Protein 1QZZ (pdb70)

Radius of gyration: 23.3 Å; Cα contacts (8 Å, |Δi|>4): 590; chains: 1; bounding box: 62×41×71 Å

InterPro domains:
  IPR001077 O-methyltransferase, C-terminal domain [PF00891] (124-331)
  IPR012967 Caffeic acid 3-O-methyltransferase-like, dimerisation domain [PF08100] (25-83)
  IPR016461 O-methyltransferase-like [PIRSF005739] (21-332)
  IPR016461 O-methyltransferase-like [PS51683] (21-355)
  IPR029063 S-adenosyl-L-methionine-dependent methyltransferase superfamily [G3DSA:3.40.50.150] (164-332)
  IPR029063 S-adenosyl-L-methionine-dependent methyltransferase superfamily [SSF53335] (122-333)
  IPR036388 Winged helix-like DNA-binding domain superfamily [G3DSA:1.10.10.10] (1-112)
  IPR036390 Winged helix DNA-binding domain superfamily [SSF46785] (14-100)

Organism: Streptomyces purpurascens (NCBI:txid1924)

Structure (mmCIF, N/CA/C/O backbone):
data_1QZZ
#
_entry.id   1QZZ
#
_cell.length_a   63.120
_cell.length_b   92.130
_cell.length_c   115.330
_cell.angle_alpha   90.00
_cell.angle_beta   90.00
_cell.angle_gamma   90.00
#
_symmetry.space_group_name_H-M   'C 2 2 21'
#
loop_
_entity.id
_entity.type
_entity.pdbx_description
1 polymer aclacinomycin-10-hydroxylase
2 non-polymer 'ACETATE ION'
3 non-polymer S-ADENOSYLMETHIONINE
4 water water
#
loop_
_atom_site.group_PDB
_atom_site.id
_atom_site.type_symbol
_atom_site.label_atom_id
_atom_site.label_alt_id
_atom_site.label_comp_id
_atom_site.label_asym_id
_atom_site.label_entity_id
_atom_site.label_seq_id
_atom_site.pdbx_PDB_ins_code
_atom_site.Cartn_x
_atom_site.Cartn_y
_atom_site.Cartn_z
_atom_site.occupancy
_atom_site.B_iso_or_equiv
_atom_site.auth_seq_id
_atom_site.auth_comp_id
_atom_site.auth_asym_id
_atom_site.auth_atom_id
_atom_site.pdbx_PDB_model_num
ATOM 1 N N . LEU A 1 10 ? -16.868 54.790 43.368 1.00 33.43 10 LEU A N 1
ATOM 2 C CA . LEU A 1 10 ? -16.146 55.394 42.239 1.00 33.52 10 LEU A CA 1
ATOM 3 C C . LEU A 1 10 ? -16.729 54.889 40.916 1.00 33.69 10 LEU A C 1
ATOM 4 O O . LEU A 1 10 ? -17.196 53.759 40.773 1.00 33.39 10 LEU A O 1
ATOM 9 N N . GLU A 1 11 ? -16.679 55.775 39.895 1.00 33.77 11 GLU A N 1
ATOM 10 C CA . GLU A 1 11 ? -17.180 55.457 38.564 1.00 34.29 11 GLU A CA 1
ATOM 11 C C . GLU A 1 11 ? -16.051 55.527 37.557 1.00 33.70 11 GLU A C 1
ATOM 12 O O . GLU A 1 11 ? -15.458 56.579 37.363 1.00 33.82 11 GLU A O 1
ATOM 18 N N . PRO A 1 12 ? -15.742 54.400 36.927 1.00 33.33 12 PRO A N 1
ATOM 19 C CA . PRO A 1 12 ? -14.666 54.350 35.931 1.00 33.02 12 PRO A CA 1
ATOM 20 C C . PRO A 1 12 ? -14.953 55.280 34.760 1.00 33.03 12 PRO A C 1
ATOM 21 O O . PRO A 1 12 ? -16.101 55.387 34.309 1.00 32.32 12 PRO A O 1
ATOM 25 N N . THR A 1 13 ? -13.914 55.948 34.274 1.00 33.05 13 THR A N 1
ATOM 26 C CA . THR A 1 13 ? -14.056 56.794 33.101 1.00 33.29 13 THR A CA 1
ATOM 27 C C . THR A 1 13 ? -13.849 55.924 31.868 1.00 33.46 13 THR A C 1
ATOM 28 O O . THR A 1 13 ? -13.519 54.747 31.994 1.00 33.39 13 THR A O 1
ATOM 32 N N . ASP A 1 14 ? -14.072 56.490 30.684 1.00 33.67 14 ASP A N 1
ATOM 33 C CA . ASP A 1 14 ? -13.858 55.771 29.428 1.00 33.55 14 ASP A CA 1
ATOM 34 C C . ASP A 1 14 ? -12.367 55.507 29.294 1.00 32.70 14 ASP A C 1
ATOM 35 O O . ASP A 1 14 ? -11.942 54.524 28.689 1.00 32.33 14 ASP A O 1
ATOM 40 N N . GLN A 1 15 ? -11.579 56.414 29.859 1.00 31.88 15 GLN A N 1
ATOM 41 C CA . GLN A 1 15 ? -10.131 56.322 29.806 1.00 31.06 15 GLN A CA 1
ATOM 42 C C . GLN A 1 15 ? -9.672 55.140 30.647 1.00 30.42 15 GLN A C 1
ATOM 43 O O . GLN A 1 15 ? -8.703 54.471 30.313 1.00 30.61 15 GLN A O 1
ATOM 49 N N . ASP A 1 16 ? -10.369 54.903 31.753 1.00 29.41 16 ASP A N 1
ATOM 50 C CA . ASP A 1 16 ? -10.049 53.787 32.621 1.00 28.24 16 ASP A CA 1
ATOM 51 C C . ASP A 1 16 ? -10.260 52.508 31.818 1.00 27.23 16 ASP A C 1
ATOM 52 O O . ASP A 1 16 ? -9.392 51.641 31.781 1.00 26.57 16 ASP A O 1
ATOM 57 N N . LEU A 1 17 ? -11.413 52.409 31.168 1.00 26.30 17 LEU A N 1
ATOM 58 C CA . LEU A 1 17 ? -11.750 51.224 30.386 1.00 25.80 17 LEU A CA 1
ATOM 59 C C . LEU A 1 17 ? -10.738 50.967 29.268 1.00 25.45 17 LEU A C 1
ATOM 60 O O . LEU A 1 17 ? -10.312 49.835 29.037 1.00 25.56 17 LEU A O 1
ATOM 65 N N . ASP A 1 18 ? -10.360 52.030 28.578 1.00 24.66 18 ASP A N 1
ATOM 66 C CA . ASP A 1 18 ? -9.391 51.961 27.503 1.00 24.64 18 ASP A CA 1
ATOM 67 C C . ASP A 1 18 ? -8.048 51.458 28.009 1.00 23.76 18 ASP A C 1
ATOM 68 O O . ASP A 1 18 ? -7.427 50.598 27.385 1.00 23.02 18 ASP A O 1
ATOM 73 N N . VAL A 1 19 ? -7.603 51.988 29.143 1.00 22.57 19 VAL A N 1
ATOM 74 C CA . VAL A 1 19 ? -6.324 51.592 29.708 1.00 22.08 19 VAL A CA 1
ATOM 75 C C . VAL A 1 19 ? -6.354 50.124 30.138 1.00 21.47 19 VAL A C 1
ATOM 76 O O . VAL A 1 19 ? -5.376 49.407 29.962 1.00 21.18 19 VAL A O 1
ATOM 80 N N . LEU A 1 20 ? -7.490 49.674 30.657 1.00 20.23 20 LEU A N 1
ATOM 81 C CA . LEU A 1 20 ? -7.641 48.277 31.045 1.00 20.13 20 LEU A CA 1
ATOM 82 C C . LEU A 1 20 ? -7.573 47.359 29.819 1.00 20.13 20 LEU A C 1
ATOM 83 O O . LEU A 1 20 ? -6.893 46.341 29.842 1.00 20.05 20 LEU A O 1
ATOM 88 N N . LEU A 1 21 ? -8.289 47.728 28.759 1.00 19.55 21 LEU A N 1
ATOM 89 C CA . LEU A 1 21 ? -8.335 46.936 27.530 1.00 19.28 21 LEU A CA 1
ATOM 90 C C . LEU A 1 21 ? -7.035 46.879 26.710 1.00 19.42 21 LEU A C 1
ATOM 91 O O . LEU A 1 21 ? -6.676 45.830 26.175 1.00 19.19 21 LEU A O 1
ATOM 96 N N . LYS A 1 22 ? -6.336 48.003 26.616 1.00 19.29 22 LYS A N 1
ATOM 97 C CA . LYS A 1 22 ? -5.117 48.081 25.815 1.00 18.59 22 LYS A CA 1
ATOM 98 C C . LYS A 1 22 ? -3.875 47.722 26.599 1.00 18.07 22 LYS A C 1
ATOM 99 O O . LYS A 1 22 ? -2.875 47.282 26.036 1.00 18.00 22 LYS A O 1
ATOM 105 N N . ASN A 1 23 ? -3.937 47.923 27.906 1.00 16.49 23 ASN A N 1
ATOM 106 C CA . ASN A 1 23 ? -2.763 47.737 28.734 1.00 15.62 23 ASN A CA 1
ATOM 107 C C . ASN A 1 23 ? -2.878 46.628 29.789 1.00 15.09 23 ASN A C 1
ATOM 108 O O . ASN A 1 23 ? -2.444 45.481 29.570 1.00 14.18 23 ASN A O 1
ATOM 113 N N . LEU A 1 24 ? -3.495 46.981 30.916 1.00 14.20 24 LEU A N 1
ATOM 114 C CA . LEU A 1 24 ? -3.442 46.151 32.110 1.00 14.05 24 LEU A CA 1
ATOM 115 C C . LEU A 1 24 ? -3.991 44.760 31.949 1.00 13.48 24 LEU A C 1
ATOM 116 O O . LEU A 1 24 ? -3.486 43.833 32.555 1.00 13.45 24 LEU A O 1
ATOM 121 N N . GLY A 1 25 ? -5.069 44.629 31.190 1.00 13.65 25 GLY A N 1
ATOM 122 C CA . GLY A 1 25 ? -5.714 43.346 30.978 1.00 13.64 25 GLY A CA 1
ATOM 123 C C . GLY A 1 25 ? -5.341 42.718 29.646 1.00 13.13 25 GLY A C 1
ATOM 124 O O . GLY A 1 25 ? -5.814 41.632 29.303 1.00 12.93 25 GLY A O 1
ATOM 125 N N . ASN A 1 26 ? -4.480 43.410 28.912 1.00 12.60 26 ASN A N 1
ATOM 126 C CA . ASN A 1 26 ? -4.039 42.993 27.580 1.00 12.23 26 ASN A CA 1
ATOM 127 C C . ASN A 1 26 ? -2.982 41.881 27.607 1.00 12.08 26 ASN A C 1
ATOM 128 O O . ASN A 1 26 ? -1.815 42.131 27.892 1.00 11.57 26 ASN A O 1
ATOM 133 N N . LEU A 1 27 ? -3.390 40.658 27.289 1.00 11.92 27 LEU A N 1
ATOM 134 C CA . LEU A 1 27 ? -2.478 39.515 27.303 1.00 11.93 27 LEU A CA 1
ATOM 135 C C . LEU A 1 27 ? -2.008 39.182 25.891 1.00 11.73 27 LEU A C 1
ATOM 136 O O . LEU A 1 27 ? -1.080 38.416 25.690 1.00 11.87 27 LEU A O 1
ATOM 141 N N . VAL A 1 28 ? -2.659 39.780 24.910 1.00 11.90 28 VAL A N 1
ATOM 142 C CA . VAL A 1 28 ? -2.359 39.504 23.518 1.00 11.66 28 VAL A CA 1
ATOM 143 C C . VAL A 1 28 ? -1.109 40.216 23.031 1.00 11.56 28 VAL A C 1
ATOM 144 O O . VAL A 1 28 ? -0.233 39.605 22.412 1.00 11.77 28 VAL A O 1
ATOM 148 N N . THR A 1 29 ? -1.042 41.513 23.297 1.00 11.26 29 THR A N 1
ATOM 149 C CA . THR A 1 29 ? 0.084 42.318 22.871 1.00 11.28 29 THR A CA 1
ATOM 150 C C . THR A 1 29 ? 1.436 41.810 23.398 1.00 11.05 29 THR A C 1
ATOM 151 O O . THR A 1 29 ? 2.370 41.632 22.618 1.00 12.09 29 THR A O 1
ATOM 155 N N . PRO A 1 30 ? 1.568 41.553 24.695 1.00 11.06 30 PRO A N 1
ATOM 156 C CA . PRO A 1 30 ? 2.839 41.028 25.216 1.00 10.52 30 PRO A CA 1
ATOM 157 C C . PRO A 1 30 ? 3.245 39.703 24.551 1.00 10.67 30 PRO A C 1
ATOM 158 O O . PRO A 1 30 ? 4.438 39.431 24.471 1.00 10.54 30 PRO A O 1
ATOM 162 N N . MET A 1 31 ? 2.295 38.884 24.095 1.00 10.83 31 MET A N 1
ATOM 163 C CA . MET A 1 31 ? 2.684 37.665 23.378 1.00 10.67 31 MET A CA 1
ATOM 164 C C . MET A 1 31 ? 3.152 38.050 21.974 1.00 11.33 31 MET A C 1
ATOM 165 O O . MET A 1 31 ? 4.122 37.496 21.471 1.00 11.46 31 MET A O 1
ATOM 170 N N . ALA A 1 32 ? 2.487 39.021 21.361 1.00 11.44 32 ALA A N 1
ATOM 171 C CA . ALA A 1 32 ? 2.914 39.503 20.049 1.00 11.85 32 ALA A CA 1
ATOM 172 C C . ALA A 1 32 ? 4.333 40.042 20.135 1.00 11.91 32 ALA A C 1
ATOM 173 O O . ALA A 1 32 ? 5.133 39.830 19.242 1.00 12.25 32 ALA A O 1
ATOM 175 N N . LEU A 1 33 ? 4.649 40.756 21.208 1.00 11.82 33 LEU A N 1
ATOM 176 C CA . LEU A 1 33 ? 6.018 41.229 21.368 1.00 11.82 33 LEU A CA 1
ATOM 177 C C . LEU A 1 33 ? 6.994 40.066 21.476 1.00 11.43 33 LEU A C 1
ATOM 178 O O . LEU A 1 33 ? 8.065 40.098 20.888 1.00 11.49 33 LEU A O 1
ATOM 183 N N . ARG A 1 34 ? 6.612 39.035 22.225 1.00 11.31 34 ARG A N 1
ATOM 184 C CA . ARG A 1 34 ? 7.467 37.870 22.390 1.00 11.33 34 ARG A CA 1
ATOM 185 C C . ARG A 1 34 ? 7.641 37.135 21.049 1.00 11.00 34 ARG A C 1
ATOM 186 O O . ARG A 1 34 ? 8.747 36.726 20.692 1.00 10.51 34 ARG A O 1
ATOM 194 N N . VAL A 1 35 ? 6.560 36.977 20.296 1.00 10.69 35 VAL A N 1
ATOM 195 C CA . VAL A 1 35 ? 6.701 36.343 18.987 1.00 10.35 35 VAL A CA 1
ATOM 196 C C . VAL A 1 35 ? 7.578 37.227 18.094 1.00 10.69 35 VAL A C 1
ATOM 197 O O . VAL A 1 35 ? 8.440 36.730 17.370 1.00 10.58 35 VAL A O 1
ATOM 201 N N . ALA A 1 36 ? 7.393 38.544 18.187 1.00 10.64 36 ALA A N 1
ATOM 202 C CA . ALA A 1 36 ? 8.195 39.463 17.382 1.00 11.26 36 ALA A CA 1
ATOM 203 C C . ALA A 1 36 ? 9.691 39.339 17.709 1.00 10.64 36 ALA A C 1
ATOM 204 O O . ALA A 1 36 ? 10.521 39.232 16.811 1.00 11.02 36 ALA A O 1
ATOM 206 N N . ALA A 1 37 ? 10.025 39.333 18.991 1.00 9.72 37 ALA A N 1
ATOM 207 C CA . ALA A 1 37 ? 11.418 39.176 19.395 1.00 9.81 37 ALA A CA 1
ATOM 208 C C . ALA A 1 37 ? 12.004 37.834 18.974 1.00 9.52 37 ALA A C 1
ATOM 209 O O . ALA A 1 37 ? 13.133 37.772 18.503 1.00 10.07 37 ALA A O 1
ATOM 211 N N . THR A 1 38 ? 11.222 36.776 19.126 1.00 9.69 38 THR A N 1
ATOM 212 C CA . THR A 1 38 ? 11.682 35.411 18.885 1.00 10.03 38 THR A CA 1
ATOM 213 C C . THR A 1 38 ? 12.023 35.143 17.422 1.00 10.89 38 THR A C 1
ATOM 214 O O . THR A 1 38 ? 12.956 34.385 17.111 1.00 11.41 38 THR A O 1
ATOM 218 N N . LEU A 1 39 ? 11.274 35.804 16.546 1.00 11.52 39 LEU A N 1
ATOM 219 C CA . LEU A 1 39 ? 11.399 35.679 15.110 1.00 11.70 39 LEU A CA 1
ATOM 220 C C . LEU A 1 39 ? 12.443 36.643 14.549 1.00 12.09 39 LEU A C 1
ATOM 221 O O . LEU A 1 39 ? 12.693 36.652 13.344 1.00 11.43 39 LEU A O 1
ATOM 226 N N . ARG A 1 40 ? 13.040 37.449 15.426 1.00 12.76 40 ARG A N 1
ATOM 227 C CA . ARG A 1 40 ? 14.045 38.454 15.037 1.00 12.69 40 ARG A CA 1
ATOM 228 C C . ARG A 1 40 ? 13.491 39.355 13.947 1.00 12.94 40 ARG A C 1
ATOM 229 O O . ARG A 1 40 ? 14.212 39.861 13.112 1.00 12.99 40 ARG A O 1
ATOM 237 N N . LEU A 1 41 ? 12.180 39.534 13.981 1.00 13.47 41 LEU A N 1
ATOM 238 C CA . LEU A 1 41 ? 11.453 40.348 13.027 1.00 14.13 41 LEU A CA 1
ATOM 239 C C . LEU A 1 41 ? 12.140 41.688 12.807 1.00 14.62 41 LEU A C 1
ATOM 240 O O . LEU A 1 41 ? 12.386 42.109 11.682 1.00 14.82 41 LEU A O 1
ATOM 245 N N . VAL A 1 42 ? 12.467 42.362 13.892 1.00 15.06 42 VAL A N 1
ATOM 246 C CA . VAL A 1 42 ? 13.058 43.665 13.756 1.00 15.93 42 VAL A CA 1
ATOM 247 C C . VAL A 1 42 ? 14.436 43.616 13.103 1.00 16.66 42 VAL A C 1
ATOM 248 O O . VAL A 1 42 ? 14.771 44.487 12.298 1.00 16.26 42 VAL A O 1
ATOM 252 N N . ASP A 1 43 ? 15.215 42.595 13.448 1.00 16.95 43 ASP A N 1
ATOM 253 C CA . ASP A 1 43 ? 16.529 42.402 12.839 1.00 17.88 43 ASP A CA 1
ATOM 254 C C . ASP A 1 43 ? 16.375 42.165 11.344 1.00 18.26 43 ASP A C 1
ATOM 255 O O . ASP A 1 43 ? 17.095 42.740 10.543 1.00 19.08 43 ASP A O 1
ATOM 260 N N . HIS A 1 44 ? 15.440 41.305 10.968 1.00 18.39 44 HIS A N 1
ATOM 261 C CA . HIS A 1 44 ? 15.247 40.981 9.565 1.00 18.63 44 HIS A CA 1
ATOM 262 C C . HIS A 1 44 ? 14.809 42.203 8.755 1.00 19.37 44 HIS A C 1
ATOM 263 O O . HIS A 1 44 ? 15.178 42.353 7.579 1.00 19.22 44 HIS A O 1
ATOM 270 N N . LEU A 1 45 ? 14.044 43.094 9.380 1.00 19.60 45 LEU A N 1
ATOM 271 C CA . LEU A 1 45 ? 13.644 44.303 8.685 1.00 20.28 45 LEU A CA 1
ATOM 272 C C . LEU A 1 45 ? 14.838 45.225 8.487 1.00 20.72 45 LEU A C 1
ATOM 273 O O . LEU A 1 45 ? 15.037 45.788 7.415 1.00 20.60 45 LEU A O 1
ATOM 278 N N . LEU A 1 46 ? 15.640 45.361 9.521 1.00 21.66 46 LEU A N 1
ATOM 279 C CA . LEU A 1 46 ? 16.793 46.251 9.484 1.00 22.42 46 LEU A CA 1
ATOM 280 C C . LEU A 1 46 ? 17.860 45.799 8.505 1.00 23.21 46 LEU A C 1
ATOM 281 O O . LEU A 1 46 ? 18.669 46.606 8.029 1.00 23.07 46 LEU A O 1
ATOM 286 N N . ALA A 1 47 ? 17.842 44.503 8.209 1.00 23.95 47 ALA A N 1
ATOM 287 C CA . ALA A 1 47 ? 18.756 43.882 7.268 1.00 24.54 47 ALA A CA 1
ATOM 288 C C . ALA A 1 47 ? 18.225 43.930 5.834 1.00 25.36 47 ALA A C 1
ATOM 289 O O . ALA A 1 47 ? 18.801 43.305 4.942 1.00 25.53 47 ALA A O 1
ATOM 291 N N . GLY A 1 48 ? 17.123 44.645 5.602 1.00 25.39 48 GLY A N 1
ATOM 292 C CA . GLY A 1 48 ? 16.625 44.762 4.244 1.00 25.99 48 GLY A CA 1
ATOM 293 C C . GLY A 1 48 ? 15.227 44.276 3.922 1.00 26.33 48 GLY A C 1
ATOM 294 O O . GLY A 1 48 ? 14.624 44.722 2.935 1.00 26.96 48 GLY A O 1
ATOM 295 N N . ALA A 1 49 ? 14.688 43.353 4.708 1.00 26.23 49 ALA A N 1
ATOM 296 C CA . ALA A 1 49 ? 13.304 42.957 4.462 1.00 26.19 49 ALA A CA 1
ATOM 297 C C . ALA A 1 49 ? 12.403 44.193 4.666 1.00 25.94 49 ALA A C 1
ATOM 298 O O . ALA A 1 49 ? 12.598 44.971 5.603 1.00 25.73 49 ALA A O 1
ATOM 300 N N . ASP A 1 50 ? 11.465 44.405 3.755 1.00 25.57 50 ASP A N 1
ATOM 301 C CA . ASP A 1 50 ? 10.571 45.532 3.899 1.00 25.46 50 ASP A CA 1
ATOM 302 C C . ASP A 1 50 ? 9.184 45.192 3.349 1.00 25.11 50 ASP A C 1
ATOM 303 O O . ASP A 1 50 ? 8.317 46.060 3.215 1.00 24.66 50 ASP A O 1
ATOM 308 N N . THR A 1 51 ? 8.976 43.910 3.081 1.00 24.38 51 THR A N 1
ATOM 309 C CA . THR A 1 51 ? 7.675 43.436 2.651 1.00 24.55 51 THR A CA 1
ATOM 310 C C . THR A 1 51 ? 7.284 42.226 3.494 1.00 24.59 51 THR A C 1
ATOM 311 O O . THR A 1 51 ? 8.136 41.547 4.053 1.00 24.44 51 THR A O 1
ATOM 315 N N . LEU A 1 52 ? 5.992 41.965 3.575 1.00 24.78 52 LEU A N 1
ATOM 316 C CA . LEU A 1 52 ? 5.481 40.836 4.329 1.00 25.18 52 LEU A CA 1
ATOM 317 C C . LEU A 1 52 ? 5.990 39.488 3.818 1.00 25.05 52 LEU A C 1
ATOM 318 O O . LEU A 1 52 ? 6.379 38.619 4.606 1.00 24.95 52 LEU A O 1
ATOM 323 N N . ALA A 1 53 ? 5.995 39.302 2.505 1.00 24.72 53 ALA A N 1
ATOM 324 C CA . ALA A 1 53 ? 6.379 38.013 1.960 1.00 24.60 53 ALA A CA 1
ATOM 325 C C . ALA A 1 53 ? 7.846 37.844 2.219 1.00 24.29 53 ALA A C 1
ATOM 326 O O . ALA A 1 53 ? 8.319 36.737 2.451 1.00 24.70 53 ALA A O 1
ATOM 328 N N . GLY A 1 54 ? 8.544 38.974 2.209 1.00 23.50 54 GLY A N 1
ATOM 329 C CA . GLY A 1 54 ? 9.969 39.013 2.481 1.00 23.13 54 GLY A CA 1
ATOM 330 C C . GLY A 1 54 ? 10.271 38.567 3.899 1.00 22.05 54 GLY A C 1
ATOM 331 O O . GLY A 1 54 ? 11.106 37.697 4.107 1.00 21.90 54 GLY A O 1
ATOM 332 N N . LEU A 1 55 ? 9.591 39.175 4.868 1.00 21.79 55 LEU A N 1
ATOM 333 C CA . LEU A 1 55 ? 9.743 38.800 6.271 1.00 21.15 55 LEU A CA 1
ATOM 334 C C . LEU A 1 55 ? 9.332 37.344 6.491 1.00 20.30 55 LEU A C 1
ATOM 335 O O . LEU A 1 55 ? 10.001 36.599 7.197 1.00 19.91 55 LEU A O 1
ATOM 340 N N . ALA A 1 56 ? 8.213 36.957 5.886 1.00 19.80 56 ALA A N 1
ATOM 341 C CA . ALA A 1 56 ? 7.698 35.594 6.019 1.00 19.81 56 ALA A CA 1
ATOM 342 C C . ALA A 1 56 ? 8.699 34.573 5.525 1.00 19.80 56 ALA A C 1
ATOM 343 O O . ALA A 1 56 ? 8.952 33.564 6.193 1.00 19.81 56 ALA A O 1
ATOM 345 N N . ASP A 1 57 ? 9.255 34.831 4.347 1.00 19.77 57 ASP A N 1
ATOM 346 C CA . ASP A 1 57 ? 10.269 33.955 3.777 1.00 20.56 57 ASP A CA 1
ATOM 347 C C . ASP A 1 57 ? 11.438 33.765 4.741 1.00 20.53 57 ASP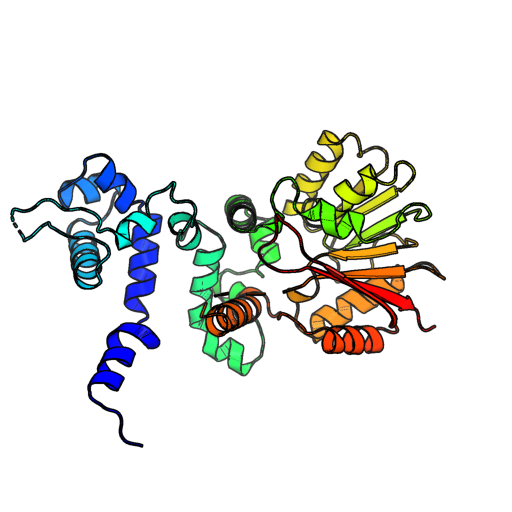 A C 1
ATOM 348 O O . ASP A 1 57 ? 11.865 32.644 4.995 1.00 20.25 57 ASP A O 1
ATOM 353 N N . ARG A 1 58 ? 11.939 34.861 5.296 1.00 21.35 58 ARG A N 1
ATOM 354 C CA . ARG A 1 58 ? 13.069 34.776 6.220 1.00 22.07 58 ARG A CA 1
ATOM 355 C C . ARG A 1 58 ? 12.739 34.136 7.576 1.00 21.69 58 ARG A C 1
ATOM 356 O O . ARG A 1 58 ? 13.647 33.648 8.258 1.00 21.35 58 ARG A O 1
ATOM 364 N N . THR A 1 59 ? 11.466 34.161 7.991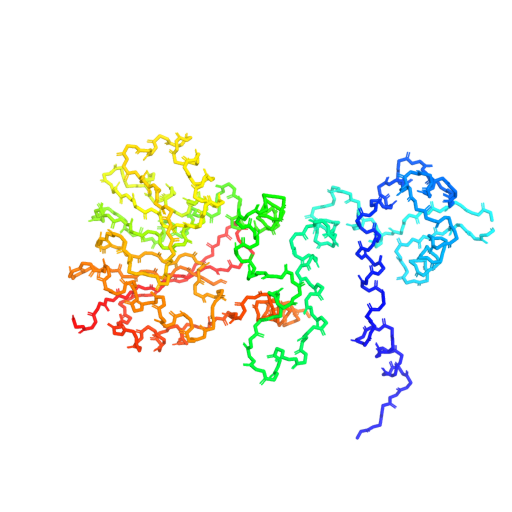 1.00 20.90 59 THR A N 1
ATOM 365 C CA . THR A 1 59 ? 11.099 33.578 9.293 1.00 20.33 59 THR A CA 1
ATOM 366 C C . THR A 1 59 ? 10.436 32.219 9.174 1.00 20.31 59 THR A C 1
ATOM 367 O O . THR A 1 59 ? 10.125 31.593 10.182 1.00 20.18 59 THR A O 1
ATOM 371 N N . ASP A 1 60 ? 10.227 31.758 7.948 1.00 20.23 60 ASP A N 1
ATOM 372 C CA . ASP A 1 60 ? 9.510 30.503 7.731 1.00 19.98 60 ASP A CA 1
ATOM 373 C C . ASP A 1 60 ? 8.153 30.573 8.420 1.00 19.01 60 ASP A C 1
ATOM 374 O O . ASP A 1 60 ? 7.736 29.622 9.071 1.00 19.16 60 ASP A O 1
ATOM 379 N N . THR A 1 61 ? 7.478 31.710 8.309 1.00 17.92 61 THR A N 1
ATOM 380 C CA . THR A 1 61 ? 6.169 31.849 8.940 1.00 16.72 61 THR A CA 1
ATOM 381 C C . THR A 1 61 ? 5.056 31.866 7.908 1.00 16.94 61 THR A C 1
ATOM 382 O O . THR A 1 61 ? 5.276 32.076 6.714 1.00 16.15 61 THR A O 1
ATOM 386 N N . HIS A 1 62 ? 3.851 31.632 8.388 1.00 16.92 62 HIS A N 1
ATOM 387 C CA . HIS A 1 62 ? 2.667 31.656 7.557 1.00 17.02 62 HIS A CA 1
ATOM 388 C C . HIS A 1 62 ? 2.386 33.102 7.135 1.00 17.03 62 HIS A C 1
ATOM 389 O O . HIS A 1 62 ? 2.064 33.952 7.973 1.00 16.00 62 HIS A O 1
ATOM 396 N N . PRO A 1 63 ? 2.492 33.384 5.836 1.00 17.10 63 PRO A N 1
ATOM 397 C CA . PRO A 1 63 ? 2.379 34.762 5.345 1.00 17.44 63 PRO A CA 1
ATOM 398 C C . PRO A 1 63 ? 1.148 35.493 5.866 1.00 17.49 63 PRO A C 1
ATOM 399 O O . PRO A 1 63 ? 1.281 36.621 6.317 1.00 18.24 63 PRO A O 1
ATOM 403 N N . GLN A 1 64 ? -0.019 34.872 5.825 1.00 16.93 64 GLN A N 1
ATOM 404 C CA . GLN A 1 64 ? -1.204 35.570 6.279 1.00 17.26 64 GLN A CA 1
ATOM 405 C C . GLN A 1 64 ? -1.180 35.806 7.786 1.00 16.97 64 GLN A C 1
ATOM 406 O O . GLN A 1 64 ? -1.449 36.915 8.246 1.00 17.28 64 GLN A O 1
ATOM 412 N N . ALA A 1 65 ? -0.865 34.770 8.555 1.00 16.65 65 ALA A N 1
ATOM 413 C CA . ALA A 1 65 ? -0.799 34.922 10.003 1.00 16.24 65 ALA A CA 1
ATOM 414 C C . ALA A 1 65 ? 0.202 36.011 10.412 1.00 16.27 65 ALA A C 1
ATOM 415 O O . ALA A 1 65 ? -0.056 36.785 11.317 1.00 15.93 65 ALA A O 1
ATOM 417 N N . LEU A 1 66 ? 1.345 36.058 9.737 1.00 16.50 66 LEU A N 1
ATOM 418 C CA . LEU A 1 66 ? 2.371 37.040 10.033 1.00 16.75 66 LEU A CA 1
ATOM 419 C C . LEU A 1 66 ? 1.869 38.441 9.743 1.00 17.51 66 LEU A C 1
ATOM 420 O O . LEU A 1 66 ? 2.138 39.377 10.504 1.00 17.63 66 LEU A O 1
ATOM 425 N N . SER A 1 67 ? 1.148 38.599 8.632 1.00 17.90 67 SER A N 1
ATOM 426 C CA . SER A 1 67 ? 0.595 39.906 8.290 1.00 18.19 67 SER A CA 1
ATOM 427 C C . SER A 1 67 ? -0.299 40.383 9.417 1.00 18.08 67 SER A C 1
ATOM 428 O O . SER A 1 67 ? -0.325 41.564 9.748 1.00 18.13 67 SER A O 1
ATOM 431 N N . ARG A 1 68 ? -1.021 39.445 10.016 1.00 18.08 68 ARG A N 1
ATOM 432 C CA . ARG A 1 68 ? -1.929 39.761 11.105 1.00 17.88 68 ARG A CA 1
ATOM 433 C C . ARG A 1 68 ? -1.187 40.144 12.381 1.00 17.71 68 ARG A C 1
ATOM 434 O O . ARG A 1 68 ? -1.607 41.052 13.098 1.00 17.26 68 ARG A O 1
ATOM 442 N N . LEU A 1 69 ? -0.072 39.468 12.653 1.00 17.23 69 LEU A N 1
ATOM 443 C CA . LEU A 1 69 ? 0.771 39.841 13.775 1.00 16.53 69 LEU A CA 1
ATOM 444 C C . LEU A 1 69 ? 1.361 41.217 13.465 1.00 16.43 69 LEU A C 1
ATOM 445 O O . LEU A 1 69 ? 1.456 42.099 14.328 1.00 16.20 69 LEU A O 1
ATOM 450 N N . VAL A 1 70 ? 1.742 41.397 12.213 1.00 16.03 70 VAL A N 1
ATOM 451 C CA . VAL A 1 70 ? 2.350 42.645 11.801 1.00 16.57 70 VAL A CA 1
ATOM 452 C C . VAL A 1 70 ? 1.386 43.825 11.861 1.00 16.10 70 VAL A C 1
ATOM 453 O O . VAL A 1 70 ? 1.808 44.880 12.282 1.00 15.94 70 VAL A O 1
ATOM 457 N N . ARG A 1 71 ? 0.120 43.651 11.478 1.00 16.32 71 ARG A N 1
ATOM 458 C CA . ARG A 1 71 ? -0.840 44.751 11.623 1.00 17.84 71 ARG A CA 1
ATOM 459 C C . ARG A 1 71 ? -0.927 45.130 13.077 1.00 17.87 71 ARG A C 1
ATOM 460 O O . ARG A 1 71 ? -0.955 46.321 13.417 1.00 17.58 71 ARG A O 1
ATOM 468 N N . HIS A 1 72 ? -1.038 44.114 13.939 1.00 17.74 72 HIS A N 1
ATOM 469 C CA . HIS A 1 72 ? -1.155 44.401 15.372 1.00 17.78 72 HIS A CA 1
ATOM 470 C C . HIS A 1 72 ? 0.057 45.139 15.917 1.00 17.48 72 HIS A C 1
ATOM 471 O O . HIS A 1 72 ? -0.076 46.092 16.661 1.00 17.29 72 HIS A O 1
ATOM 478 N N . LEU A 1 73 ? 1.239 44.676 15.543 1.00 17.59 73 LEU A N 1
ATOM 479 C CA . LEU A 1 73 ? 2.477 45.289 15.961 1.00 18.58 73 LEU A CA 1
ATOM 480 C C . LEU A 1 73 ? 2.582 46.733 15.473 1.00 19.39 73 LEU A C 1
ATOM 481 O O . LEU A 1 73 ? 3.297 47.545 16.064 1.00 19.83 73 LEU A O 1
ATOM 486 N N . THR A 1 74 ? 1.892 47.031 14.377 1.00 19.76 74 THR A N 1
ATOM 487 C CA . THR A 1 74 ? 1.871 48.373 13.825 1.00 20.25 74 THR A CA 1
ATOM 488 C C . THR A 1 74 ? 0.943 49.254 14.656 1.00 20.72 74 THR A C 1
ATOM 489 O O . THR A 1 74 ? 1.308 50.357 15.062 1.00 21.02 74 THR A O 1
ATOM 493 N N . VAL A 1 75 ? -0.259 48.763 14.917 1.00 20.89 75 VAL A N 1
ATOM 494 C CA . VAL A 1 75 ? -1.201 49.514 15.747 1.00 21.34 75 VAL A CA 1
ATOM 495 C C . VAL A 1 75 ? -0.609 49.864 17.113 1.00 20.66 75 VAL A C 1
ATOM 496 O O . VAL A 1 75 ? -0.688 51.010 17.583 1.00 20.56 75 VAL A O 1
ATOM 500 N N . VAL A 1 76 ? 0.041 48.895 17.735 1.00 20.16 76 VAL A N 1
ATOM 501 C CA . VAL A 1 76 ? 0.588 49.130 19.066 1.00 19.69 76 VAL A CA 1
ATOM 502 C C . VAL A 1 76 ? 1.931 49.872 19.091 1.00 19.64 76 VAL A C 1
ATOM 503 O O . VAL A 1 76 ? 2.485 50.124 20.158 1.00 19.97 76 VAL A O 1
ATOM 507 N N . GLY A 1 77 ? 2.452 50.225 17.922 1.00 19.41 77 GLY A N 1
ATOM 508 C CA . GLY A 1 77 ? 3.629 51.084 17.843 1.00 19.30 77 GLY A CA 1
ATOM 509 C C . GLY A 1 77 ? 5.026 50.484 17.810 1.00 19.26 77 GLY A C 1
ATOM 510 O O . GLY A 1 77 ? 5.995 51.163 18.123 1.00 18.50 77 GLY A O 1
ATOM 511 N N . VAL A 1 78 ? 5.138 49.229 17.391 1.00 19.45 78 VAL A N 1
ATOM 512 C CA . VAL A 1 78 ? 6.425 48.529 17.361 1.00 19.22 78 VAL A CA 1
ATOM 513 C C . VAL A 1 78 ? 7.002 48.566 15.946 1.00 20.11 78 VAL A C 1
ATOM 514 O O . VAL A 1 78 ? 8.210 48.693 15.747 1.00 20.12 78 VAL A O 1
ATOM 518 N N . LEU A 1 79 ? 6.108 48.474 14.972 1.00 21.11 79 LEU A N 1
ATOM 519 C CA . LEU A 1 79 ? 6.455 48.525 13.568 1.00 22.66 79 LEU A CA 1
ATOM 520 C C . LEU A 1 79 ? 5.677 49.664 12.953 1.00 24.14 79 LEU A C 1
ATOM 521 O O . LEU A 1 79 ? 4.721 50.161 13.545 1.00 23.85 79 LEU A O 1
ATOM 526 N N . GLU A 1 80 ? 6.085 50.075 11.762 1.00 25.94 80 GLU A N 1
ATOM 527 C CA . GLU A 1 80 ? 5.352 51.094 11.028 1.00 28.31 80 GLU A CA 1
ATOM 528 C C . GLU A 1 80 ? 5.480 50.817 9.538 1.00 29.46 80 GLU A C 1
ATOM 529 O O . GLU A 1 80 ? 6.208 49.911 9.127 1.00 29.12 80 GLU A O 1
ATOM 535 N N . GLY A 1 81 ? 4.765 51.589 8.730 1.00 30.90 81 GLY A N 1
ATOM 536 C CA . GLY A 1 81 ? 4.818 51.406 7.294 1.00 33.15 81 GLY A CA 1
ATOM 537 C C . GLY A 1 81 ? 4.052 50.186 6.831 1.00 34.48 81 GLY A C 1
ATOM 538 O O . GLY A 1 81 ? 3.372 49.543 7.619 1.00 34.43 81 GLY A O 1
ATOM 539 N N . GLY A 1 82 ? 4.176 49.859 5.549 1.00 36.27 82 GLY A N 1
ATOM 540 C CA . GLY A 1 82 ? 3.439 48.754 4.961 1.00 38.58 82 GLY A CA 1
ATOM 541 C C . GLY A 1 82 ? 1.984 49.151 4.767 1.00 40.61 82 GLY A C 1
ATOM 542 O O . GLY A 1 82 ? 1.087 48.299 4.820 1.00 40.64 82 GLY A O 1
ATOM 543 N N . GLU A 1 83 ? 1.763 50.450 4.528 1.00 42.22 83 GLU A N 1
ATOM 544 C CA . GLU A 1 83 ? 0.426 51.048 4.389 1.00 43.75 83 GLU A CA 1
ATOM 545 C C . GLU A 1 83 ? -0.508 50.320 3.446 1.00 44.38 83 GLU A C 1
ATOM 546 O O . GLU A 1 83 ? -1.545 50.869 3.058 1.00 44.49 83 GLU A O 1
ATOM 552 N N . LYS A 1 84 ? -0.152 49.095 3.080 1.00 45.32 84 LYS A N 1
ATOM 553 C CA . LYS A 1 84 ? -0.917 48.360 2.088 1.00 46.06 84 LYS A CA 1
ATOM 554 C C . LYS A 1 84 ? -0.707 49.153 0.804 1.00 46.75 84 LYS A C 1
ATOM 555 O O . LYS A 1 84 ? 0.013 50.162 0.810 1.00 47.37 84 LYS A O 1
ATOM 561 N N . GLY A 1 86 ? 1.592 51.67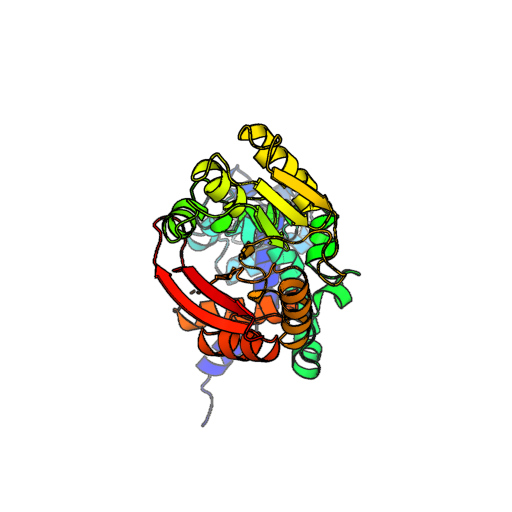0 -0.044 1.00 43.67 86 GLY A N 1
ATOM 562 C CA . GLY A 1 86 ? 2.761 51.046 -0.633 1.00 43.51 86 GLY A CA 1
ATOM 563 C C . GLY A 1 86 ? 4.025 51.401 0.114 1.00 43.25 86 GLY A C 1
ATOM 564 O O . GLY A 1 86 ? 5.108 51.330 -0.447 1.00 43.51 86 GLY A O 1
ATOM 565 N N . ARG A 1 87 ? 3.888 51.786 1.380 1.00 43.04 87 ARG A N 1
ATOM 566 C CA . ARG A 1 87 ? 5.040 52.160 2.201 1.00 42.46 87 ARG A CA 1
ATOM 567 C C . ARG A 1 87 ? 5.788 50.917 2.679 1.00 41.29 87 ARG A C 1
ATOM 568 O O . ARG A 1 87 ? 5.212 49.830 2.770 1.00 41.15 87 ARG A O 1
ATOM 576 N N . PRO A 1 88 ? 7.072 51.089 2.983 1.00 40.05 88 PRO A N 1
ATOM 577 C CA . PRO A 1 88 ? 7.920 49.998 3.461 1.00 38.93 88 PRO A CA 1
ATOM 578 C C . PRO A 1 88 ? 7.777 49.675 4.954 1.00 37.61 88 PRO A C 1
ATOM 579 O O . PRO A 1 88 ? 7.766 50.570 5.806 1.00 37.63 88 PRO A O 1
ATOM 583 N N . LEU A 1 89 ? 7.696 48.382 5.250 1.00 35.85 89 LEU A N 1
ATOM 584 C CA . LEU A 1 89 ? 7.600 47.885 6.614 1.00 34.03 89 LEU A CA 1
ATOM 585 C C . LEU A 1 89 ? 8.915 48.139 7.350 1.00 33.08 89 LEU A C 1
ATOM 586 O O . LEU A 1 89 ? 9.995 47.811 6.857 1.00 33.00 89 LEU A O 1
ATOM 591 N N . ARG A 1 90 ? 8.811 48.721 8.536 1.00 31.46 90 ARG A N 1
ATOM 592 C CA . ARG A 1 90 ? 9.970 49.183 9.273 1.00 30.43 90 ARG A CA 1
ATOM 593 C C . ARG A 1 90 ? 9.679 49.224 10.778 1.00 28.93 90 ARG A C 1
ATOM 594 O O . ARG A 1 90 ? 8.532 49.344 11.173 1.00 28.16 90 ARG A O 1
ATOM 602 N N . PRO A 1 91 ? 10.704 49.121 11.616 1.00 27.67 91 PRO A N 1
ATOM 603 C CA . PRO A 1 91 ? 10.513 49.251 13.058 1.00 27.06 91 PRO A CA 1
ATOM 604 C C . PRO A 1 91 ? 10.421 50.719 13.431 1.00 26.16 91 PRO A C 1
ATOM 605 O O . PRO A 1 91 ? 11.018 51.555 12.759 1.00 26.04 91 PRO A O 1
ATOM 609 N N . THR A 1 92 ? 9.706 51.022 14.506 1.00 25.21 92 THR A N 1
ATOM 610 C CA . THR A 1 92 ? 9.626 52.381 15.004 1.00 23.97 92 THR A CA 1
ATOM 611 C C . THR A 1 92 ? 10.784 52.574 15.968 1.00 23.93 92 THR A C 1
ATOM 612 O O . THR A 1 92 ? 11.563 51.652 16.214 1.00 23.50 92 THR A O 1
ATOM 616 N N . ARG A 1 93 ? 10.887 53.783 16.513 1.00 23.41 93 ARG A N 1
ATOM 617 C CA . ARG A 1 93 ? 11.859 54.099 17.546 1.00 23.22 93 ARG A CA 1
ATOM 618 C C . ARG A 1 93 ? 11.707 53.108 18.710 1.00 22.78 93 ARG A C 1
ATOM 619 O O . ARG A 1 93 ? 12.687 52.533 19.195 1.00 22.92 93 ARG A O 1
ATOM 627 N N . LEU A 1 94 ? 10.479 52.925 19.177 1.00 22.20 94 LEU A N 1
ATOM 628 C CA . LEU A 1 94 ? 10.220 51.990 20.272 1.00 21.44 94 LEU A CA 1
ATOM 629 C C . LEU A 1 94 ? 10.655 50.592 19.805 1.00 20.86 94 LEU A C 1
ATOM 630 O O . LEU A 1 94 ? 11.371 49.892 20.512 1.00 20.59 94 LEU A O 1
ATOM 635 N N . GLY A 1 95 ? 10.270 50.234 18.577 1.00 19.99 95 GLY A N 1
ATOM 636 C CA . GLY A 1 95 ? 10.592 48.945 17.988 1.00 19.01 95 GLY A CA 1
ATOM 637 C C . GLY A 1 95 ? 12.074 48.605 17.935 1.00 18.68 95 GLY A C 1
ATOM 638 O O . GLY A 1 95 ? 12.447 47.424 17.977 1.00 17.90 95 GLY A O 1
ATOM 639 N N . MET A 1 96 ? 12.912 49.635 17.840 1.00 17.98 96 MET A N 1
ATOM 640 C CA . MET A 1 96 ? 14.357 49.458 17.828 1.00 18.27 96 MET A CA 1
ATOM 641 C C . MET A 1 96 ? 14.857 48.774 19.104 1.00 18.02 96 MET A C 1
ATOM 642 O O . MET A 1 96 ? 16.002 48.338 19.180 1.00 18.01 96 MET A O 1
ATOM 647 N N . LEU A 1 97 ? 13.987 48.668 20.105 1.00 17.95 97 LEU A N 1
ATOM 648 C CA . LEU A 1 97 ? 14.351 47.993 21.341 1.00 17.62 97 LEU A CA 1
ATOM 649 C C . LEU A 1 97 ? 14.544 46.500 21.085 1.00 17.44 97 LEU A C 1
ATOM 650 O O . LEU A 1 97 ? 15.309 45.842 21.796 1.00 17.13 97 LEU A O 1
ATOM 655 N N . LEU A 1 98 ? 13.875 45.972 20.063 1.00 17.58 98 LEU A N 1
ATOM 656 C CA . LEU A 1 98 ? 13.997 44.538 19.737 1.00 18.59 98 LEU A CA 1
ATOM 657 C C . LEU A 1 98 ? 15.183 44.185 18.846 1.00 18.86 98 LEU A C 1
ATOM 658 O O . LEU A 1 98 ? 15.391 43.014 18.560 1.00 18.91 98 LEU A O 1
ATOM 663 N N . ALA A 1 99 ? 15.943 45.177 18.394 1.00 19.81 99 ALA A N 1
ATOM 664 C CA . ALA A 1 99 ? 17.166 44.889 17.613 1.00 20.74 99 ALA A CA 1
ATOM 665 C C . ALA A 1 99 ? 18.157 44.085 18.459 1.00 21.41 99 ALA A C 1
ATOM 666 O O . ALA A 1 99 ? 18.381 44.396 19.623 1.00 21.23 99 ALA A O 1
ATOM 668 N N . ASP A 1 100 ? 18.759 43.062 17.869 1.00 22.82 100 ASP A N 1
ATOM 669 C CA . ASP A 1 100 ? 19.638 42.157 18.608 1.00 24.50 100 ASP A CA 1
ATOM 670 C C . ASP A 1 100 ? 20.674 42.787 19.518 1.00 25.26 100 ASP A C 1
ATOM 671 O O . ASP A 1 100 ? 21.023 42.212 20.550 1.00 26.24 100 ASP A O 1
ATOM 676 N N . GLY A 1 101 ? 21.189 43.950 19.159 1.00 25.16 101 GLY A N 1
ATOM 677 C CA . GLY A 1 101 ? 22.260 44.500 19.961 1.00 25.94 101 GLY A CA 1
ATOM 678 C C . GLY A 1 101 ? 21.967 45.695 20.850 1.00 26.51 101 GLY A C 1
ATOM 679 O O . GLY A 1 101 ? 22.896 46.372 21.305 1.00 26.51 101 GLY A O 1
ATOM 680 N N . HIS A 1 102 ? 20.697 45.979 21.109 1.00 26.81 102 HIS A N 1
ATOM 681 C CA . HIS A 1 102 ? 20.394 47.095 21.996 1.00 27.17 102 HIS A CA 1
ATOM 682 C C . HIS A 1 102 ? 20.821 46.681 23.404 1.00 26.87 102 HIS A C 1
ATOM 683 O O . HIS A 1 102 ? 20.648 45.522 23.792 1.00 26.41 102 HIS A O 1
ATOM 690 N N . PRO A 1 103 ? 21.437 47.606 24.143 1.00 26.57 103 PRO A N 1
ATOM 691 C CA . PRO A 1 103 ? 21.990 47.292 25.466 1.00 26.11 103 PRO A CA 1
ATOM 692 C C . PRO A 1 103 ? 20.932 46.927 26.499 1.00 25.23 103 PRO A C 1
ATOM 693 O O . PRO A 1 103 ? 21.275 46.427 27.567 1.00 25.37 103 PRO A O 1
ATOM 697 N N . ALA A 1 104 ? 19.668 47.202 26.198 1.00 24.16 104 ALA A N 1
ATOM 698 C CA . ALA A 1 104 ? 18.590 46.874 27.122 1.00 22.89 104 ALA A CA 1
ATOM 699 C C . ALA A 1 104 ? 18.209 45.395 26.973 1.00 21.91 104 ALA A C 1
ATOM 700 O O . ALA A 1 104 ? 17.390 44.883 27.727 1.00 22.11 104 ALA A O 1
ATOM 702 N N . GLN A 1 105 ? 18.811 44.766 25.969 1.00 20.73 105 GLN A N 1
ATOM 703 C CA . GLN A 1 105 ? 18.675 43.352 25.702 1.00 20.33 105 GLN A CA 1
ATOM 704 C C . GLN A 1 105 ? 17.215 42.897 25.645 1.00 19.71 105 GLN A C 1
ATOM 705 O O . GLN A 1 105 ? 16.917 41.747 25.938 1.00 19.81 105 GLN A O 1
ATOM 711 N N . GLN A 1 106 ? 16.313 43.783 25.246 1.00 18.85 106 GLN A N 1
ATOM 712 C CA . GLN A 1 106 ? 14.913 43.443 25.292 1.00 18.48 106 GLN A CA 1
ATOM 713 C C . GLN A 1 106 ? 14.577 42.287 24.348 1.00 17.86 106 GLN A C 1
ATOM 714 O O . GLN A 1 106 ? 13.649 41.518 24.596 1.00 17.50 106 GLN A O 1
ATOM 720 N N . ARG A 1 107 ? 15.350 42.145 23.282 1.00 16.63 107 ARG A N 1
ATOM 721 C CA . ARG A 1 107 ? 15.098 41.047 22.374 1.00 15.99 107 ARG A CA 1
ATOM 722 C C . ARG A 1 107 ? 15.391 39.731 23.079 1.00 15.52 107 ARG A C 1
ATOM 723 O O . ARG A 1 107 ? 14.678 38.744 22.882 1.00 15.39 107 ARG A O 1
ATOM 731 N N . ALA A 1 108 ? 16.431 39.721 23.902 1.00 14.04 108 ALA A N 1
ATOM 732 C CA . ALA A 1 108 ? 16.761 38.530 24.672 1.00 13.88 108 ALA A CA 1
ATOM 733 C C . ALA A 1 108 ? 15.741 38.280 25.788 1.00 13.47 108 ALA A C 1
ATOM 734 O O . ALA A 1 108 ? 15.350 37.147 26.021 1.00 13.17 108 ALA A O 1
ATOM 736 N N . TRP A 1 109 ? 15.304 39.332 26.475 1.00 13.00 109 TRP A N 1
ATOM 737 C CA . TRP A 1 109 ? 14.289 39.158 27.514 1.00 12.98 109 TRP A CA 1
ATOM 738 C C . TRP A 1 109 ? 13.003 38.516 26.974 1.00 12.35 109 TRP A C 1
ATOM 739 O O . TRP A 1 109 ? 12.430 37.632 27.611 1.00 12.65 109 TRP A O 1
ATOM 750 N N . LEU A 1 110 ? 12.556 38.966 25.811 1.00 11.46 110 LEU A N 1
ATOM 751 C CA . LEU A 1 110 ? 11.303 38.493 25.235 1.00 11.41 110 LEU A CA 1
ATOM 752 C C . LEU A 1 110 ? 11.420 37.185 24.441 1.00 11.28 110 LEU A C 1
ATOM 753 O O . LEU A 1 110 ? 10.403 36.542 24.161 1.00 11.65 110 LEU A O 1
ATOM 758 N N . ASP A 1 111 ? 12.648 36.791 24.119 1.00 10.28 111 ASP A N 1
ATOM 759 C CA . ASP A 1 111 ? 12.939 35.583 23.333 1.00 10.94 111 ASP A CA 1
ATOM 760 C C . ASP A 1 111 ? 12.357 34.302 23.953 1.00 10.63 111 ASP A C 1
ATOM 761 O O . ASP A 1 111 ? 12.767 33.852 25.038 1.00 9.68 111 ASP A O 1
ATOM 766 N N . LEU A 1 112 ? 11.411 33.721 23.231 1.00 10.41 112 LEU A N 1
ATOM 767 C CA . LEU A 1 112 ? 10.673 32.558 23.702 1.00 11.07 112 LEU A CA 1
ATOM 768 C C . LEU A 1 112 ? 11.599 31.365 23.853 1.00 11.61 112 LEU A C 1
ATOM 769 O O . LEU A 1 112 ? 11.303 30.427 24.595 1.00 11.82 112 LEU A O 1
ATOM 774 N N . ASN A 1 113 ? 12.733 31.423 23.158 1.00 11.96 113 ASN A N 1
ATOM 775 C CA . ASN A 1 113 ? 13.783 30.416 23.278 1.00 12.52 113 ASN A CA 1
ATOM 776 C C . ASN A 1 113 ? 14.532 30.577 24.563 1.00 12.29 113 ASN A C 1
ATOM 777 O O . ASN A 1 113 ? 15.168 29.646 25.021 1.00 13.37 113 ASN A O 1
ATOM 782 N N . GLY A 1 114 ? 14.476 31.776 25.128 1.00 12.19 114 GLY A N 1
ATOM 783 C CA . GLY A 1 114 ? 15.190 32.090 26.352 1.00 11.52 114 GLY A CA 1
ATOM 784 C C . GLY A 1 114 ? 14.420 31.692 27.597 1.00 11.83 114 GLY A C 1
ATOM 785 O O . GLY A 1 114 ? 13.199 31.553 27.558 1.00 10.50 114 GLY A O 1
ATOM 786 N N . ALA A 1 115 ? 15.131 31.566 28.713 1.00 11.53 115 ALA A N 1
ATOM 787 C CA . ALA A 1 115 ? 14.538 31.117 29.972 1.00 11.09 115 ALA A CA 1
ATOM 788 C C . ALA A 1 115 ? 13.461 31.996 30.573 1.00 10.65 115 ALA A C 1
ATOM 789 O O . ALA A 1 115 ? 12.435 31.498 31.018 1.00 10.50 115 ALA A O 1
ATOM 791 N N . VAL A 1 116 ? 13.690 33.302 30.570 1.00 10.84 116 VAL A N 1
ATOM 792 C CA . VAL A 1 116 ? 12.791 34.242 31.226 1.00 10.66 116 VAL A CA 1
ATOM 793 C C . VAL A 1 116 ? 11.423 34.265 30.549 1.00 11.38 116 VAL A C 1
ATOM 794 O O . VAL A 1 116 ? 10.400 34.164 31.206 1.00 11.25 116 VAL A O 1
ATOM 798 N N . SER A 1 117 ? 11.423 34.393 29.229 1.00 11.51 117 SER A N 1
ATOM 799 C CA . SER A 1 117 ? 10.184 34.447 28.472 1.00 12.34 117 SER A CA 1
ATOM 800 C C . SER A 1 117 ? 9.477 33.110 28.540 1.00 12.35 117 SER A C 1
ATOM 801 O O . SER A 1 117 ? 8.267 33.063 28.739 1.00 12.17 117 SER A O 1
ATOM 804 N N . HIS A 1 118 ? 10.250 32.038 28.368 1.00 11.60 118 HIS A N 1
ATOM 805 C CA . HIS A 1 118 ? 9.764 30.679 28.457 1.00 11.67 118 HIS A CA 1
ATOM 806 C C . HIS A 1 118 ? 9.035 30.501 29.778 1.00 11.82 118 HIS A C 1
ATOM 807 O O . HIS A 1 118 ? 7.942 29.927 29.829 1.00 11.39 118 HIS A O 1
ATOM 814 N N . ALA A 1 119 ? 9.659 30.997 30.846 1.00 11.53 119 ALA A N 1
ATOM 815 C CA . ALA A 1 119 ? 9.090 30.892 32.181 1.00 11.16 119 ALA A CA 1
ATOM 816 C C . ALA A 1 119 ? 7.864 31.781 32.357 1.00 11.08 119 ALA A C 1
ATOM 817 O O . ALA A 1 119 ? 6.918 31.405 33.061 1.00 10.43 119 ALA A O 1
ATOM 819 N N . ASP A 1 120 ? 7.906 32.960 31.732 1.00 10.58 120 ASP A N 1
ATOM 820 C CA . ASP A 1 120 ? 6.824 33.916 31.800 1.00 11.26 120 ASP A CA 1
ATOM 821 C C . ASP A 1 120 ? 5.506 33.272 31.371 1.00 10.84 120 ASP A C 1
ATOM 822 O O . ASP A 1 120 ? 4.448 33.662 31.845 1.00 10.72 120 ASP A O 1
ATOM 827 N N . LEU A 1 121 ? 5.580 32.319 30.441 1.00 10.44 121 LEU A N 1
ATOM 828 C CA . LEU A 1 121 ? 4.385 31.643 29.941 1.00 10.65 121 LEU A CA 1
ATOM 829 C C . LEU A 1 121 ? 3.676 30.892 31.070 1.00 10.38 121 LEU A C 1
ATOM 830 O O . LEU A 1 121 ? 2.458 30.696 31.012 1.00 10.40 121 LEU A O 1
ATOM 835 N N . ALA A 1 122 ? 4.426 30.478 32.094 1.00 9.48 122 ALA A N 1
ATOM 836 C CA . ALA A 1 122 ? 3.809 29.780 33.240 1.00 9.63 122 ALA A CA 1
ATOM 837 C C . ALA A 1 122 ? 2.858 30.688 33.986 1.00 9.69 122 ALA A C 1
ATOM 838 O O . ALA A 1 122 ? 2.177 30.246 34.899 1.00 9.87 122 ALA A O 1
ATOM 840 N N . PHE A 1 123 ? 2.822 31.967 33.613 1.00 10.04 123 PHE A N 1
ATOM 841 C CA . PHE A 1 123 ? 1.916 32.901 34.267 1.00 10.50 123 PHE A CA 1
ATOM 842 C C . PHE A 1 123 ? 0.452 32.574 33.962 1.00 10.15 123 PHE A C 1
ATOM 843 O O . PHE A 1 123 ? -0.433 33.052 34.641 1.00 9.66 123 PHE A O 1
ATOM 851 N N . THR A 1 124 ? 0.208 31.729 32.967 1.00 10.34 124 THR A N 1
ATOM 852 C CA . THR A 1 124 ? -1.169 31.315 32.701 1.00 10.63 124 THR A CA 1
ATOM 853 C C . THR A 1 124 ? -1.698 30.493 33.875 1.00 10.30 124 THR A C 1
ATOM 854 O O . THR A 1 124 ? -2.907 30.314 34.012 1.00 10.06 124 THR A O 1
ATOM 858 N N . GLY A 1 125 ? -0.791 29.995 34.714 1.00 9.19 125 GLY A N 1
ATOM 859 C CA . GLY A 1 125 ? -1.207 29.240 35.892 1.00 8.96 125 GLY A CA 1
ATOM 860 C C . GLY A 1 125 ? -1.244 30.071 37.167 1.00 8.59 125 GLY A C 1
ATOM 861 O O . GLY A 1 125 ? -1.267 29.527 38.250 1.00 9.50 125 GLY A O 1
ATOM 862 N N . LEU A 1 126 ? -1.262 31.392 37.035 1.00 8.93 126 LEU A N 1
ATOM 863 C CA . LEU A 1 126 ? -1.233 32.304 38.177 1.00 9.92 126 LEU A CA 1
ATOM 864 C C . LEU A 1 126 ? -2.360 32.103 39.203 1.00 9.91 126 LEU A C 1
ATOM 865 O O . LEU A 1 126 ? -2.158 32.336 40.379 1.00 10.61 126 LEU A O 1
ATOM 870 N N . LEU A 1 127 ? -3.544 31.722 38.758 1.00 9.94 127 LEU A N 1
ATOM 871 C CA . LEU A 1 127 ? -4.666 31.535 39.678 1.00 10.81 127 LEU A CA 1
ATOM 872 C C . LEU A 1 127 ? -4.291 30.502 40.711 1.00 11.41 127 LEU A C 1
ATOM 873 O O . LEU A 1 127 ? -4.468 30.712 41.907 1.00 11.29 127 LEU A O 1
ATOM 878 N N . ASP A 1 128 ? -3.765 29.380 40.234 1.00 12.41 128 ASP A N 1
ATOM 879 C CA . ASP A 1 128 ? -3.363 28.306 41.117 1.00 14.28 128 ASP A CA 1
ATOM 880 C C . ASP A 1 128 ? -2.215 28.798 42.029 1.00 13.57 128 ASP A C 1
ATOM 881 O O . ASP A 1 128 ? -2.191 28.519 43.225 1.00 13.23 128 ASP A O 1
ATOM 886 N N . VAL A 1 129 ? -1.286 29.555 41.453 1.00 12.71 129 VAL A N 1
ATOM 887 C CA . VAL A 1 129 ? -0.185 30.139 42.219 1.00 11.75 129 VAL A CA 1
ATOM 888 C C . VAL A 1 129 ? -0.717 30.965 43.409 1.00 11.88 129 VAL A C 1
ATOM 889 O O . VAL A 1 129 ? -0.214 30.857 44.542 1.00 10.59 129 VAL A O 1
ATOM 893 N N . VAL A 1 130 ? -1.727 31.790 43.155 1.00 11.11 130 VAL A N 1
ATOM 894 C CA . VAL A 1 130 ? -2.287 32.580 44.236 1.00 11.59 130 VAL A CA 1
ATOM 895 C C . VAL A 1 130 ? -3.110 31.701 45.180 1.00 12.09 130 VAL A C 1
ATOM 896 O O . VAL A 1 130 ? -3.175 31.956 46.373 1.00 12.37 130 VAL A O 1
ATOM 900 N N . ARG A 1 131 ? -3.700 30.635 44.657 1.00 12.97 131 ARG A N 1
ATOM 901 C CA . ARG A 1 131 ? -4.477 29.747 45.512 1.00 13.99 131 ARG A CA 1
ATOM 902 C C . ARG A 1 131 ? -3.631 28.897 46.455 1.00 14.03 131 ARG A C 1
ATOM 903 O O . ARG A 1 131 ? -3.965 28.751 47.645 1.00 13.56 131 ARG A O 1
ATOM 911 N N . THR A 1 132 ? -2.531 28.350 45.938 1.00 13.92 132 THR A N 1
ATOM 912 C CA . THR A 1 132 ? -1.719 27.414 46.702 1.00 14.40 132 THR A CA 1
ATOM 913 C C . THR A 1 132 ? -0.391 27.973 47.201 1.00 15.26 132 THR A C 1
ATOM 914 O O . THR A 1 132 ? 0.228 27.383 48.092 1.00 15.01 132 THR A O 1
ATOM 918 N N . GLY A 1 133 ? 0.081 29.067 46.606 1.00 15.19 133 GLY A N 1
ATOM 919 C CA . GLY A 1 133 ? 1.395 29.582 46.958 1.00 15.61 133 GLY A CA 1
ATOM 920 C C . GLY A 1 133 ? 2.531 28.817 46.275 1.00 15.90 133 GLY A C 1
ATOM 921 O O . GLY A 1 133 ? 3.710 29.075 46.516 1.00 16.27 133 GLY A O 1
ATOM 922 N N . ARG A 1 134 ? 2.172 27.875 45.419 1.00 16.02 134 ARG A N 1
ATOM 923 C CA . ARG A 1 134 ? 3.138 27.054 44.709 1.00 16.87 134 ARG A CA 1
ATOM 924 C C . ARG A 1 134 ? 3.414 27.567 43.286 1.00 16.35 134 ARG A C 1
ATOM 925 O O . ARG A 1 134 ? 2.540 28.108 42.637 1.00 15.52 134 ARG A O 1
ATOM 933 N N . PRO A 1 135 ? 4.647 27.403 42.816 1.00 16.18 135 PRO A N 1
ATOM 934 C CA . PRO A 1 135 ? 5.040 27.858 41.476 1.00 15.49 135 PRO A CA 1
ATOM 935 C C . PRO A 1 135 ? 4.344 27.080 40.354 1.00 14.39 135 PRO A C 1
ATOM 936 O O . PRO A 1 135 ? 4.009 25.905 40.513 1.00 13.34 135 PRO A O 1
ATOM 940 N N . ALA A 1 136 ? 4.147 27.740 39.217 1.00 13.90 136 ALA A N 1
ATOM 941 C CA . ALA A 1 136 ? 3.433 27.139 38.084 1.00 13.06 136 ALA A CA 1
ATOM 942 C C . ALA A 1 136 ? 4.353 26.480 37.086 1.00 13.06 136 ALA A C 1
ATOM 943 O O . ALA A 1 136 ? 3.905 25.745 36.194 1.00 12.96 136 ALA A O 1
ATOM 945 N N . TYR A 1 137 ? 5.641 26.767 37.203 1.00 12.46 137 TYR A N 1
ATOM 946 C CA . TYR A 1 137 ? 6.593 26.308 36.186 1.00 12.49 137 TYR A CA 1
ATOM 947 C C . TYR A 1 137 ? 6.583 24.815 35.892 1.00 13.21 137 TYR A C 1
ATOM 948 O O . TYR A 1 137 ? 6.504 24.422 34.729 1.00 12.76 137 TYR A O 1
ATOM 957 N N . ALA A 1 138 ? 6.653 23.977 36.927 1.00 13.94 138 ALA A N 1
ATOM 958 C CA . ALA A 1 138 ? 6.666 22.529 36.683 1.00 15.18 138 ALA A CA 1
ATOM 959 C C . ALA A 1 138 ? 5.382 22.053 36.052 1.00 15.93 138 ALA A C 1
ATOM 960 O O . ALA A 1 138 ? 5.403 21.191 35.188 1.00 16.20 138 ALA A O 1
ATOM 962 N N . GLY A 1 139 ? 4.263 22.620 36.497 1.00 16.70 139 GLY A N 1
ATOM 963 C CA . GLY A 1 139 ? 2.967 22.258 35.954 1.00 17.44 139 GLY A CA 1
ATOM 964 C C . GLY A 1 139 ? 2.906 22.509 34.458 1.00 18.18 139 GLY A C 1
ATOM 965 O O . GLY A 1 139 ? 2.177 21.841 33.710 1.00 18.01 139 GLY A O 1
ATOM 966 N N . ARG A 1 140 ? 3.678 23.481 33.997 1.00 18.41 140 ARG A N 1
ATOM 967 C CA . ARG A 1 140 ? 3.682 23.745 32.569 1.00 18.72 140 ARG A CA 1
ATOM 968 C C . ARG A 1 140 ? 4.732 22.924 31.831 1.00 18.29 140 ARG A C 1
ATOM 969 O O . ARG A 1 140 ? 4.452 22.353 30.789 1.00 17.91 140 ARG A O 1
ATOM 977 N N . TYR A 1 141 ? 5.941 22.846 32.375 1.00 18.40 141 TYR A N 1
ATOM 978 C CA . TYR A 1 141 ? 7.029 22.218 31.623 1.00 18.32 141 TYR A CA 1
ATOM 979 C C . TYR A 1 141 ? 7.467 20.806 32.013 1.00 19.03 141 TYR A C 1
ATOM 980 O O . TYR A 1 141 ? 8.296 20.209 31.326 1.00 18.44 141 TYR A O 1
ATOM 989 N N . GLY A 1 142 ? 6.930 20.288 33.114 1.00 19.63 142 GLY A N 1
ATOM 990 C CA . GLY A 1 142 ? 7.229 18.932 33.523 1.00 20.57 142 GLY A CA 1
ATOM 991 C C . GLY A 1 142 ? 8.131 18.818 34.739 1.00 21.16 142 GLY A C 1
ATOM 992 O O . GLY A 1 142 ? 8.005 17.860 35.489 1.00 21.99 142 GLY A O 1
ATOM 993 N N . ARG A 1 143 ? 9.044 19.773 34.927 1.00 20.86 143 ARG A N 1
ATOM 994 C CA . ARG A 1 143 ? 9.945 19.772 36.078 1.00 20.81 143 ARG A CA 1
ATOM 995 C C . ARG A 1 143 ? 10.194 21.185 36.595 1.00 19.66 143 ARG A C 1
ATOM 996 O O . ARG A 1 143 ? 9.985 22.147 35.877 1.00 19.80 143 ARG A O 1
ATOM 1004 N N . PRO A 1 144 ? 10.611 21.318 37.850 1.00 18.73 144 PRO A N 1
ATOM 1005 C CA . PRO A 1 144 ? 10.841 22.646 38.434 1.00 17.35 144 PRO A CA 1
ATOM 1006 C C . PRO A 1 144 ? 11.943 23.436 37.716 1.00 16.19 144 PRO A C 1
ATOM 1007 O O . PRO A 1 144 ? 12.865 22.869 37.122 1.00 14.90 144 PRO A O 1
ATOM 1011 N N . PHE A 1 145 ? 11.793 24.754 37.774 1.00 14.86 145 PHE A N 1
ATOM 1012 C CA . PHE A 1 145 ? 12.660 25.702 37.102 1.00 14.84 145 PHE A CA 1
ATOM 1013 C C . PHE A 1 145 ? 14.150 25.317 37.081 1.00 14.42 145 PHE A C 1
ATOM 1014 O O . PHE A 1 145 ? 14.708 25.064 36.022 1.00 14.78 145 PHE A O 1
ATOM 1022 N N . TRP A 1 146 ? 14.783 25.246 38.244 1.00 14.14 146 TRP A N 1
ATOM 1023 C CA . TRP A 1 146 ? 16.218 24.956 38.297 1.00 14.53 146 TRP A CA 1
ATOM 1024 C C . TRP A 1 146 ? 16.637 23.612 37.713 1.00 14.00 146 TRP A C 1
ATOM 1025 O O . TRP A 1 146 ? 17.700 23.507 37.130 1.00 14.21 146 TRP A O 1
ATOM 1036 N N . GLU A 1 147 ? 15.790 22.607 37.849 1.00 14.24 147 GLU A N 1
ATOM 1037 C CA . GLU A 1 147 ? 16.056 21.297 37.273 1.00 14.76 147 GLU A CA 1
ATOM 1038 C C . GLU A 1 147 ? 15.958 21.390 35.740 1.00 14.33 147 GLU A C 1
ATOM 1039 O O . GLU A 1 147 ? 16.709 20.743 35.017 1.00 13.85 147 GLU A O 1
ATOM 1045 N N . ASP A 1 148 ? 15.033 22.214 35.260 1.00 13.88 148 ASP A N 1
ATOM 1046 C CA . ASP A 1 148 ? 14.865 22.413 33.820 1.00 13.78 148 ASP A CA 1
ATOM 1047 C C . ASP A 1 148 ? 16.117 23.110 33.266 1.00 13.68 148 ASP A C 1
ATOM 1048 O O . ASP A 1 148 ? 16.729 22.630 32.314 1.00 12.88 148 ASP A O 1
ATOM 1053 N N . LEU A 1 149 ? 16.509 24.217 33.898 1.00 13.72 149 LEU A N 1
ATOM 1054 C CA . LEU A 1 149 ? 17.712 24.952 33.497 1.00 14.05 149 LEU A CA 1
ATOM 1055 C C . LEU A 1 149 ? 18.955 24.057 33.565 1.00 13.93 149 LEU A C 1
ATOM 1056 O O . LEU A 1 149 ? 19.842 24.155 32.727 1.00 14.00 149 LEU A O 1
ATOM 1061 N N . SER A 1 150 ? 19.014 23.185 34.559 1.00 14.13 150 SER A N 1
ATOM 1062 C CA . SER A 1 150 ? 20.168 22.299 34.722 1.00 14.45 150 SER A CA 1
ATOM 1063 C C . SER A 1 150 ? 20.353 21.364 33.552 1.00 14.94 150 SER A C 1
ATOM 1064 O O . SER A 1 150 ? 21.474 21.152 33.071 1.00 14.19 150 SER A O 1
ATOM 1067 N N . ALA A 1 151 ? 19.239 20.790 33.115 1.00 15.28 151 ALA A N 1
ATOM 1068 C CA . ALA A 1 151 ? 19.247 19.830 32.019 1.00 16.15 151 ALA A CA 1
ATOM 1069 C C . ALA A 1 151 ? 19.290 20.489 30.645 1.00 16.46 151 ALA A C 1
ATOM 1070 O O . ALA A 1 151 ? 19.597 19.839 29.657 1.00 17.18 151 ALA A O 1
ATOM 1072 N N . ASP A 1 152 ? 18.970 21.771 30.578 1.00 17.75 152 ASP A N 1
ATOM 1073 C CA . ASP A 1 152 ? 18.914 22.461 29.286 1.00 18.73 152 ASP A CA 1
ATOM 1074 C C . ASP A 1 152 ? 19.843 23.668 29.241 1.00 18.72 152 ASP A C 1
ATOM 1075 O O . ASP A 1 152 ? 19.503 24.753 29.700 1.00 18.85 152 ASP A O 1
ATOM 1080 N N . VAL A 1 153 ? 21.015 23.480 28.652 1.00 19.14 153 VAL A N 1
ATOM 1081 C CA . VAL A 1 153 ? 22.041 24.515 28.624 1.00 18.97 153 VAL A CA 1
ATOM 1082 C C . VAL A 1 153 ? 21.588 25.791 27.918 1.00 18.19 153 VAL A C 1
ATOM 1083 O O . VAL A 1 153 ? 22.050 26.889 28.263 1.00 17.92 153 VAL A O 1
ATOM 1087 N N . ALA A 1 154 ? 20.678 25.680 26.951 1.00 16.90 154 ALA A N 1
ATOM 1088 C CA . ALA A 1 154 ? 20.219 26.886 26.281 1.00 15.87 154 ALA A CA 1
ATOM 1089 C C . ALA A 1 154 ? 19.408 27.751 27.234 1.00 15.03 154 ALA A C 1
ATOM 1090 O O . ALA A 1 154 ? 19.524 28.962 27.204 1.00 15.10 154 ALA A O 1
ATOM 1092 N N . LEU A 1 155 ? 18.592 27.132 28.080 1.00 14.26 155 LEU A N 1
ATOM 1093 C CA . LEU A 1 155 ? 17.805 27.882 29.056 1.00 13.51 155 LEU A CA 1
ATOM 1094 C C . LEU A 1 155 ? 18.734 28.460 30.126 1.00 12.71 155 LEU A C 1
ATOM 1095 O O . LEU A 1 155 ? 18.629 29.634 30.495 1.00 12.72 155 LEU A O 1
ATOM 1100 N N . ALA A 1 156 ? 19.624 27.614 30.630 1.00 12.05 156 ALA A N 1
ATOM 1101 C CA . ALA A 1 156 ? 20.591 28.012 31.647 1.00 11.55 156 ALA A CA 1
ATOM 1102 C C . ALA A 1 156 ? 21.436 29.193 31.215 1.00 11.08 156 ALA A C 1
ATOM 1103 O O . ALA A 1 156 ? 21.571 30.181 31.931 1.00 10.21 156 ALA A O 1
ATOM 1105 N N . ASP A 1 157 ? 22.035 29.084 30.040 1.00 11.26 157 ASP A N 1
ATOM 1106 C CA . ASP A 1 157 ? 22.894 30.159 29.586 1.00 11.47 157 ASP A CA 1
ATOM 1107 C C . ASP A 1 157 ? 22.087 31.414 29.309 1.00 11.64 157 ASP A C 1
ATOM 1108 O O . ASP A 1 157 ? 22.523 32.526 29.626 1.00 10.82 157 ASP A O 1
ATOM 1113 N N . SER A 1 158 ? 20.895 31.230 28.743 1.00 12.18 158 SER A N 1
ATOM 1114 C CA . SER A 1 158 ? 20.025 32.383 28.427 1.00 12.66 158 SER A CA 1
ATOM 1115 C C . SER A 1 158 ? 19.557 33.087 29.701 1.00 12.91 158 SER A C 1
ATOM 1116 O O . SER A 1 158 ? 19.497 34.308 29.758 1.00 13.58 158 SER A O 1
ATOM 1119 N N . PHE A 1 159 ? 19.220 32.320 30.722 1.00 13.80 159 PHE A N 1
ATOM 1120 C CA . PHE A 1 159 ? 18.860 32.925 32.017 1.00 15.26 159 PHE A CA 1
ATOM 1121 C C . PHE A 1 159 ? 20.053 33.693 32.588 1.00 16.17 159 PHE A C 1
ATOM 1122 O O . PHE A 1 159 ? 19.946 34.865 32.952 1.00 16.35 159 PHE A O 1
ATOM 1130 N N . ASP A 1 160 ? 21.206 33.039 32.628 1.00 17.10 160 ASP A N 1
ATOM 1131 C CA . ASP A 1 160 ? 22.399 33.680 33.143 1.00 18.32 160 ASP A CA 1
ATOM 1132 C C . ASP A 1 160 ? 22.797 34.962 32.389 1.00 19.26 160 ASP A C 1
ATOM 1133 O O . ASP A 1 160 ? 23.192 35.939 33.003 1.00 19.67 160 ASP A O 1
ATOM 1138 N N . ALA A 1 161 ? 22.657 34.970 31.072 1.00 20.45 161 ALA A N 1
ATOM 1139 C CA . ALA A 1 161 ? 23.126 36.102 30.271 1.00 21.92 161 ALA A CA 1
ATOM 1140 C C . ALA A 1 161 ? 22.443 37.440 30.557 1.00 22.70 161 ALA A C 1
ATOM 1141 O O . ALA A 1 161 ? 22.954 38.487 30.183 1.00 22.92 161 ALA A O 1
ATOM 1143 N N . LEU A 1 162 ? 21.296 37.398 31.220 1.00 23.80 162 LEU A N 1
ATOM 1144 C CA . LEU A 1 162 ? 20.514 38.595 31.476 1.00 24.87 162 LEU A CA 1
ATOM 1145 C C . LEU A 1 162 ? 20.699 39.114 32.894 1.00 26.29 162 LEU A C 1
ATOM 1146 O O . LEU A 1 162 ? 20.133 40.150 33.251 1.00 26.14 162 LEU A O 1
ATOM 1151 N N . MET A 1 163 ? 21.477 38.393 33.701 1.00 27.67 163 MET A N 1
ATOM 1152 C CA . MET A 1 163 ? 21.695 38.781 35.092 1.00 29.27 163 MET A CA 1
ATOM 1153 C C . MET A 1 163 ? 23.035 39.472 35.297 1.00 29.92 163 MET A C 1
ATOM 1154 O O . MET A 1 163 ? 24.070 39.026 34.801 1.00 29.98 163 MET A O 1
ATOM 1159 N N . SER A 1 164 ? 23.002 40.564 36.046 1.00 31.02 164 SER A N 1
ATOM 1160 C CA . SER A 1 164 ? 24.200 41.307 36.388 1.00 31.92 164 SER A CA 1
ATOM 1161 C C . SER A 1 164 ? 25.194 40.446 37.189 1.00 32.32 164 SER A C 1
ATOM 1162 O O . SER A 1 164 ? 26.413 40.641 37.088 1.00 32.27 164 SER A O 1
ATOM 1165 N N . CYS A 1 165 ? 24.681 39.488 37.967 1.00 32.51 165 CYS A N 1
ATOM 1166 C CA . CYS A 1 165 ? 25.551 38.607 38.753 1.00 32.91 165 CYS A CA 1
ATOM 1167 C C . CYS A 1 165 ? 26.490 37.787 37.879 1.00 33.52 165 CYS A C 1
ATOM 1168 O O . CYS A 1 165 ? 27.548 37.354 38.328 1.00 33.02 165 CYS A O 1
ATOM 1171 N N . ASP A 1 166 ? 26.116 37.615 36.615 1.00 34.29 166 ASP A N 1
ATOM 1172 C CA . ASP A 1 166 ? 26.912 36.823 35.681 1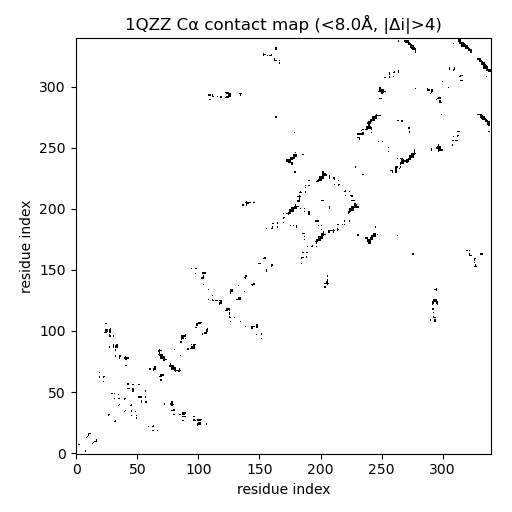.00 35.16 166 ASP A CA 1
ATOM 1173 C C . ASP A 1 166 ? 28.103 37.599 35.111 1.00 35.53 166 ASP A C 1
ATOM 1174 O O . ASP A 1 166 ? 28.958 37.031 34.440 1.00 35.45 166 ASP A O 1
ATOM 1179 N N . GLU A 1 167 ? 28.177 38.891 35.414 1.00 36.31 167 GLU A N 1
ATOM 1180 C CA . GLU A 1 167 ? 29.259 39.728 34.895 1.00 37.03 167 GLU A CA 1
ATOM 1181 C C . GLU A 1 167 ? 30.639 39.467 35.509 1.00 36.80 167 GLU A C 1
ATOM 1182 O O . GLU A 1 167 ? 30.759 38.919 36.607 1.00 37.21 167 GLU A O 1
ATOM 1188 N N . ASP A 1 168 ? 31.666 39.882 34.774 1.00 36.45 168 ASP A N 1
ATOM 1189 C CA . ASP A 1 168 ? 33.074 39.688 35.135 1.00 36.12 168 ASP A CA 1
ATOM 1190 C C . ASP A 1 168 ? 33.455 40.038 36.576 1.00 35.02 168 ASP A C 1
ATOM 1191 O O . ASP A 1 168 ? 34.114 39.245 37.254 1.00 34.98 168 ASP A O 1
ATOM 1196 N N . LEU A 1 169 ? 33.053 41.222 37.032 1.00 33.54 169 LEU A N 1
ATOM 1197 C CA . LEU A 1 169 ? 33.413 41.692 38.375 1.00 32.31 169 LEU A CA 1
ATOM 1198 C C . LEU A 1 169 ? 32.254 41.659 39.370 1.00 30.63 169 LEU A C 1
ATOM 1199 O O . LEU A 1 169 ? 32.309 42.306 40.407 1.00 30.08 169 LEU A O 1
ATOM 1204 N N . ALA A 1 170 ? 31.210 40.906 39.049 1.00 29.00 170 ALA A N 1
ATOM 1205 C CA . ALA A 1 170 ? 30.001 40.874 39.867 1.00 27.27 170 ALA A CA 1
ATOM 1206 C C . ALA A 1 170 ? 30.212 40.682 41.368 1.00 26.30 170 ALA A C 1
ATOM 1207 O O . ALA A 1 170 ? 29.526 41.309 42.177 1.00 26.52 170 ALA A O 1
ATOM 1209 N N . TYR A 1 171 ? 31.147 39.816 41.733 1.00 24.71 171 TYR A N 1
ATOM 1210 C CA . TYR A 1 171 ? 31.313 39.427 43.125 1.00 23.81 171 TYR A CA 1
ATOM 1211 C C . TYR A 1 171 ? 32.447 40.116 43.888 1.00 24.03 171 TYR A C 1
ATOM 1212 O O . TYR A 1 171 ? 32.666 39.837 45.062 1.00 23.42 171 TYR A O 1
ATOM 1221 N N . GLU A 1 172 ? 33.149 41.034 43.235 1.00 24.44 172 GLU A N 1
ATOM 1222 C CA . GLU A 1 172 ? 34.275 41.696 43.886 1.00 25.13 172 GLU A CA 1
ATOM 1223 C C . GLU A 1 172 ? 33.882 42.436 45.163 1.00 24.77 172 GLU A C 1
ATOM 1224 O O . GLU A 1 172 ? 34.488 42.242 46.217 1.00 24.54 172 GLU A O 1
ATOM 1230 N N . ALA A 1 173 ? 32.841 43.245 45.079 1.00 24.67 173 ALA A N 1
ATOM 1231 C CA . ALA A 1 173 ? 32.411 44.016 46.222 1.00 24.85 173 ALA A CA 1
ATOM 1232 C C . ALA A 1 173 ? 31.927 43.180 47.424 1.00 25.34 173 ALA A C 1
ATOM 1233 O O . ALA A 1 173 ? 32.402 43.389 48.538 1.00 25.37 173 ALA A O 1
ATOM 1235 N N . PRO A 1 174 ? 30.994 42.248 47.238 1.00 25.54 174 PRO A N 1
ATOM 1236 C CA . PRO A 1 174 ? 30.632 41.345 48.338 1.00 25.83 174 PRO A CA 1
ATOM 1237 C C . PRO A 1 174 ? 31.849 40.592 48.882 1.00 25.57 174 PRO A C 1
ATOM 1238 O O . PRO A 1 174 ? 31.987 40.516 50.090 1.00 25.33 174 PRO A O 1
ATOM 1242 N N . ALA A 1 175 ? 32.717 40.065 48.021 1.00 25.73 175 ALA A N 1
ATOM 1243 C CA . ALA A 1 175 ? 33.910 39.362 48.494 1.00 26.03 175 ALA A CA 1
ATOM 1244 C C . ALA A 1 175 ? 34.818 40.300 49.277 1.00 26.66 175 ALA A C 1
ATOM 1245 O O . ALA A 1 175 ? 35.486 39.874 50.227 1.00 26.88 175 ALA A O 1
ATOM 1247 N N . ASP A 1 176 ? 34.819 41.573 48.883 1.00 27.25 176 ASP A N 1
ATOM 1248 C CA . ASP A 1 176 ? 35.614 42.613 49.541 1.00 28.36 176 ASP A CA 1
ATOM 1249 C C . ASP A 1 176 ? 35.041 42.940 50.913 1.00 28.16 176 ASP A C 1
ATOM 1250 O O . ASP A 1 176 ? 35.771 43.336 51.819 1.00 28.42 176 ASP A O 1
ATOM 1255 N N . ALA A 1 177 ? 33.735 42.733 51.060 1.00 27.84 177 ALA A N 1
ATOM 1256 C CA . ALA A 1 177 ? 33.011 43.073 52.283 1.00 27.46 177 ALA A CA 1
ATOM 1257 C C . ALA A 1 177 ? 33.191 42.133 53.487 1.00 27.54 177 ALA A C 1
ATOM 1258 O O . ALA A 1 177 ? 32.742 42.452 54.592 1.00 27.11 177 ALA A O 1
ATOM 1260 N N . TYR A 1 178 ? 33.826 40.980 53.281 1.00 27.17 178 TYR A N 1
ATOM 1261 C CA . TYR A 1 178 ? 34.019 40.015 54.367 1.00 26.51 178 TYR A CA 1
ATOM 1262 C C . TYR A 1 178 ? 35.471 39.563 54.473 1.00 26.49 178 TYR A C 1
ATOM 1263 O O . TYR A 1 178 ? 36.143 39.357 53.470 1.00 25.99 178 TYR A O 1
ATOM 1272 N N . ASP A 1 179 ? 35.946 39.407 55.705 1.00 26.33 179 ASP A N 1
ATOM 1273 C CA . ASP A 1 179 ? 37.294 38.947 55.957 1.00 26.33 179 ASP A CA 1
ATOM 1274 C C . ASP A 1 179 ? 37.392 37.421 55.908 1.00 25.91 179 ASP A C 1
ATOM 1275 O O . ASP A 1 179 ? 36.911 36.724 56.801 1.00 25.90 179 ASP A O 1
ATOM 1280 N N . TRP A 1 180 ? 38.042 36.917 54.861 1.00 24.80 180 TRP A N 1
ATOM 1281 C CA . TRP A 1 180 ? 38.229 35.490 54.671 1.00 24.41 180 TRP A CA 1
ATOM 1282 C C . TRP A 1 180 ? 39.596 35.010 55.142 1.00 24.06 180 TRP A C 1
ATOM 1283 O O . TRP A 1 180 ? 39.903 33.829 55.022 1.00 23.98 180 TRP A O 1
ATOM 1294 N N . SER A 1 181 ? 40.396 35.920 55.688 1.00 23.88 181 SER A N 1
ATOM 1295 C CA . SER A 1 181 ? 41.789 35.619 56.080 1.00 23.90 181 SER A CA 1
ATOM 1296 C C . SER A 1 181 ? 41.953 34.393 56.978 1.00 23.90 181 SER A C 1
ATOM 1297 O O . SER A 1 181 ? 42.903 33.626 56.817 1.00 24.26 181 SER A O 1
ATOM 1300 N N . ALA A 1 182 ? 41.030 34.204 57.918 1.00 23.21 182 ALA A N 1
ATOM 1301 C CA . ALA A 1 182 ? 41.151 33.086 58.832 1.00 23.02 182 ALA A CA 1
ATOM 1302 C C . ALA A 1 182 ? 40.179 31.963 58.521 1.00 22.71 182 ALA A C 1
ATOM 1303 O O . ALA A 1 182 ? 40.094 30.986 59.265 1.00 22.77 182 ALA A O 1
ATOM 1305 N N . VAL A 1 183 ? 39.465 32.087 57.410 1.00 22.07 183 VAL A N 1
ATOM 1306 C CA . VAL A 1 183 ? 38.487 31.069 57.028 1.00 21.60 183 VAL A CA 1
ATOM 1307 C C . VAL A 1 183 ? 39.119 29.886 56.291 1.00 21.35 183 VAL A C 1
ATOM 1308 O O . VAL A 1 183 ? 39.736 30.055 55.244 1.00 22.18 183 VAL A O 1
ATOM 1312 N N . ARG A 1 184 ? 38.924 28.687 56.833 1.00 20.50 184 ARG A N 1
ATOM 1313 C CA . ARG A 1 184 ? 39.522 27.457 56.310 1.00 19.83 184 ARG A CA 1
ATOM 1314 C C . ARG A 1 184 ? 38.809 26.715 55.172 1.00 18.57 184 ARG A C 1
ATOM 1315 O O . ARG A 1 184 ? 39.457 26.245 54.232 1.00 18.24 184 ARG A O 1
ATOM 1323 N N . HIS A 1 185 ? 37.487 26.604 55.260 1.00 16.83 185 HIS A N 1
ATOM 1324 C CA . HIS A 1 185 ? 36.719 25.790 54.326 1.00 15.64 185 HIS A CA 1
ATOM 1325 C C . HIS A 1 185 ? 35.342 26.420 54.143 1.00 14.83 185 HIS A C 1
ATOM 1326 O O . HIS A 1 185 ? 34.627 26.644 55.128 1.00 13.81 185 HIS A O 1
ATOM 1333 N N . VAL A 1 186 ? 34.993 26.746 52.900 1.00 13.02 186 VAL A N 1
ATOM 1334 C CA . VAL A 1 186 ? 33.690 27.335 52.604 1.00 12.29 186 VAL A CA 1
ATOM 1335 C C . VAL A 1 186 ? 32.874 26.287 51.876 1.00 11.80 186 VAL A C 1
ATOM 1336 O O . VAL A 1 186 ? 33.335 25.713 50.888 1.00 11.69 186 VAL A O 1
ATOM 1340 N N . LEU A 1 187 ? 31.690 26.002 52.400 1.00 11.46 187 LEU A N 1
ATOM 1341 C CA . LEU A 1 187 ? 30.743 25.115 51.748 1.00 11.07 187 LEU A CA 1
ATOM 1342 C C . LEU A 1 187 ? 29.814 26.082 51.040 1.00 10.94 187 LEU A C 1
ATOM 1343 O O . LEU A 1 187 ? 29.137 26.872 51.688 1.00 10.72 187 LEU A O 1
ATOM 1348 N N . ASP A 1 188 ? 29.789 26.001 49.717 1.00 10.51 188 ASP A N 1
ATOM 1349 C CA . ASP A 1 188 ? 29.045 26.917 48.870 1.00 10.52 188 ASP A CA 1
ATOM 1350 C C . ASP A 1 188 ? 27.816 26.174 48.362 1.00 10.13 188 ASP A C 1
ATOM 1351 O O . ASP A 1 188 ? 27.861 25.496 47.327 1.00 10.27 188 ASP A O 1
ATOM 1356 N N . VAL A 1 189 ? 26.722 26.301 49.112 1.00 10.31 189 VAL A N 1
ATOM 1357 C CA . VAL A 1 189 ? 25.473 25.572 48.854 1.00 9.79 189 VAL A CA 1
ATOM 1358 C C . VAL A 1 189 ? 24.657 26.207 47.708 1.00 10.47 189 VAL A C 1
ATOM 1359 O O . VAL A 1 189 ? 24.179 27.320 47.828 1.00 9.87 189 VAL A O 1
ATOM 1363 N N . GLY A 1 190 ? 24.492 25.483 46.607 1.00 10.07 190 GLY A N 1
ATOM 1364 C CA . GLY A 1 190 ? 23.820 26.032 45.443 1.00 10.28 190 GLY A CA 1
ATOM 1365 C C . GLY A 1 190 ? 24.650 27.171 44.899 1.00 10.33 190 GLY A C 1
ATOM 1366 O O . GLY A 1 190 ? 24.132 28.244 44.570 1.00 9.84 190 GLY A O 1
ATOM 1367 N N . GLY A 1 191 ? 25.955 26.943 44.802 1.00 9.61 191 GLY A N 1
ATOM 1368 C CA . GLY A 1 191 ? 26.863 27.993 44.389 1.00 9.96 191 GLY A CA 1
ATOM 1369 C C . GLY A 1 191 ? 26.819 28.402 42.922 1.00 10.22 191 GLY A C 1
ATOM 1370 O O . GLY A 1 191 ? 27.605 29.242 42.511 1.00 9.87 191 GLY A O 1
ATOM 1371 N N . GLY A 1 192 ? 25.918 27.826 42.135 1.00 11.04 192 GLY A N 1
ATOM 1372 C CA . GLY A 1 192 ? 25.844 28.158 40.707 1.00 12.03 192 GLY A CA 1
ATOM 1373 C C . GLY A 1 192 ? 27.156 27.835 40.012 1.00 12.52 192 GLY A C 1
ATOM 1374 O O . GLY A 1 192 ? 27.735 26.786 40.252 1.00 12.53 192 GLY A O 1
ATOM 1375 N N . ASN A 1 193 ? 27.646 28.737 39.173 1.00 13.46 193 ASN A N 1
ATOM 1376 C CA . ASN A 1 193 ? 28.923 28.497 38.511 1.00 14.12 193 ASN A CA 1
ATOM 1377 C C . ASN A 1 193 ? 30.158 28.933 39.298 1.00 14.14 193 ASN A C 1
ATOM 1378 O O . ASN A 1 193 ? 31.262 28.977 38.750 1.00 13.86 193 ASN A O 1
ATOM 1383 N N . GLY A 1 194 ? 29.983 29.267 40.575 1.00 13.70 194 GLY A N 1
ATOM 1384 C CA . GLY A 1 194 ? 31.136 29.532 41.421 1.00 13.54 194 GLY A CA 1
ATOM 1385 C C . GLY A 1 194 ? 31.736 30.922 41.497 1.00 13.29 194 GLY A C 1
ATOM 1386 O O . GLY A 1 194 ? 32.820 31.089 42.072 1.00 12.87 194 GLY A O 1
ATOM 1387 N N . GLY A 1 195 ? 31.042 31.907 40.936 1.00 13.05 195 GLY A N 1
ATOM 1388 C CA . GLY A 1 195 ? 31.488 33.295 40.960 1.00 13.55 195 GLY A CA 1
ATOM 1389 C C . GLY A 1 195 ? 31.897 33.825 42.337 1.00 14.05 195 GLY A C 1
ATOM 1390 O O . GLY A 1 195 ? 33.004 34.334 42.500 1.00 14.03 195 GLY A O 1
ATOM 1391 N N . MET A 1 196 ? 31.028 33.705 43.340 1.00 13.80 196 MET A N 1
ATOM 1392 C CA . MET A 1 196 ? 31.398 34.174 44.681 1.00 14.04 196 MET A CA 1
ATOM 1393 C C . MET A 1 196 ? 32.564 33.371 45.268 1.00 13.91 196 MET A C 1
ATOM 1394 O O . MET A 1 196 ? 33.498 33.933 45.814 1.00 13.69 196 MET A O 1
ATOM 1399 N N . LEU A 1 197 ? 32.508 32.052 45.136 1.00 14.35 197 LEU A N 1
ATOM 1400 C CA . LEU A 1 197 ? 33.540 31.186 45.686 1.00 14.64 197 LEU A CA 1
ATOM 1401 C C . LEU A 1 197 ? 34.899 31.496 45.089 1.00 14.72 197 LEU A C 1
ATOM 1402 O O . LEU A 1 197 ? 35.903 31.472 45.788 1.00 15.33 197 LEU A O 1
ATOM 1407 N N . ALA A 1 198 ? 34.918 31.770 43.793 1.00 14.97 198 ALA A N 1
ATOM 1408 C CA . ALA A 1 198 ? 36.155 32.081 43.096 1.00 14.88 198 ALA A CA 1
ATOM 1409 C C . ALA A 1 198 ? 36.730 33.387 43.606 1.00 14.76 198 ALA A C 1
ATOM 1410 O O . ALA A 1 198 ? 37.915 33.480 43.902 1.00 14.99 198 ALA A O 1
ATOM 1412 N N . ALA A 1 199 ? 35.895 34.410 43.692 1.00 14.14 199 ALA A N 1
ATOM 1413 C CA . ALA A 1 199 ? 36.363 35.685 44.185 1.00 14.58 199 ALA A CA 1
ATOM 1414 C C . ALA A 1 199 ? 36.916 35.545 45.610 1.00 14.63 199 ALA A C 1
ATOM 1415 O O . ALA A 1 199 ? 37.838 36.268 46.000 1.00 14.14 199 ALA A O 1
ATOM 1417 N N . ILE A 1 200 ? 36.337 34.620 46.374 1.00 14.67 200 ILE A N 1
ATOM 1418 C CA . ILE A 1 200 ? 36.777 34.349 47.740 1.00 14.14 200 ILE A CA 1
ATOM 1419 C C . ILE A 1 200 ? 38.105 33.605 47.722 1.00 14.50 200 ILE A C 1
ATOM 1420 O O . ILE A 1 200 ? 39.074 34.016 48.359 1.00 14.11 200 ILE A O 1
ATOM 1425 N N . ALA A 1 201 ? 38.137 32.501 46.988 1.00 14.84 201 ALA A N 1
ATOM 1426 C CA . ALA A 1 201 ? 39.344 31.695 46.877 1.00 15.75 201 ALA A CA 1
ATOM 1427 C C . ALA A 1 201 ? 40.533 32.516 46.391 1.00 15.96 201 ALA A C 1
ATOM 1428 O O . ALA A 1 201 ? 41.667 32.274 46.792 1.00 16.18 201 ALA A O 1
ATOM 1430 N N . LEU A 1 202 ? 40.280 33.482 45.521 1.00 16.71 202 LEU A N 1
ATOM 1431 C CA . LEU A 1 202 ? 41.378 34.302 45.010 1.00 17.76 202 LEU A CA 1
ATOM 1432 C C . LEU A 1 202 ? 41.944 35.233 46.077 1.00 18.52 202 LEU A C 1
ATOM 1433 O O . LEU A 1 202 ? 43.146 35.457 46.125 1.00 19.08 202 LEU A O 1
ATOM 1438 N N . ARG A 1 203 ? 41.068 35.758 46.927 1.00 19.71 203 ARG A N 1
ATOM 1439 C CA . ARG A 1 203 ? 41.443 36.637 48.033 1.00 20.55 203 ARG A CA 1
ATOM 1440 C C . ARG A 1 203 ? 42.057 35.863 49.207 1.00 20.61 203 ARG A C 1
ATOM 1441 O O . ARG A 1 203 ? 42.717 36.447 50.063 1.00 20.65 203 ARG A O 1
ATOM 1449 N N . ALA A 1 204 ? 41.827 34.558 49.263 1.00 20.95 204 ALA A N 1
ATOM 1450 C CA . ALA A 1 204 ? 42.301 33.756 50.400 1.00 21.12 204 ALA A CA 1
ATOM 1451 C C . ALA A 1 204 ? 43.003 32.491 49.922 1.00 21.03 204 ALA A C 1
ATOM 1452 O O . ALA A 1 204 ? 42.401 31.421 49.828 1.00 21.06 204 ALA A O 1
ATOM 1454 N N . PRO A 1 205 ? 44.294 32.612 49.642 1.00 21.11 205 PRO A N 1
ATOM 1455 C CA . PRO A 1 205 ? 45.043 31.531 48.990 1.00 21.16 205 PRO A CA 1
ATOM 1456 C C . PRO A 1 205 ? 45.047 30.199 49.722 1.00 21.48 205 PRO A C 1
ATOM 1457 O O . PRO A 1 205 ? 45.212 29.165 49.071 1.00 21.55 205 PRO A O 1
ATOM 1461 N N . HIS A 1 206 ? 44.855 30.214 51.038 1.00 21.21 206 HIS A N 1
ATOM 1462 C CA . HIS A 1 206 ? 44.920 28.987 51.814 1.00 21.02 206 HIS A CA 1
ATOM 1463 C C . HIS A 1 206 ? 43.557 28.352 52.026 1.00 20.38 206 HIS A C 1
ATOM 1464 O O . HIS A 1 206 ? 43.461 27.215 52.461 1.00 20.75 206 HIS A O 1
ATOM 1471 N N . LEU A 1 207 ? 42.514 29.092 51.700 1.00 19.70 207 LEU A N 1
ATOM 1472 C CA . LEU A 1 207 ? 41.101 28.711 51.860 1.00 19.00 207 LEU A CA 1
ATOM 1473 C C . LEU A 1 207 ? 40.804 27.542 50.926 1.00 18.51 207 LEU A C 1
ATOM 1474 O O . LEU A 1 207 ? 41.218 27.483 49.780 1.00 18.05 207 LEU A O 1
ATOM 1479 N N . ARG A 1 208 ? 40.017 26.582 51.449 1.00 17.85 208 ARG A N 1
ATOM 1480 C CA . ARG A 1 208 ? 39.508 25.486 50.643 1.00 17.61 208 ARG A CA 1
ATOM 1481 C C . ARG A 1 208 ? 37.994 25.665 50.432 1.00 16.91 208 ARG A C 1
ATOM 1482 O O . ARG A 1 208 ? 37.304 26.271 51.254 1.00 16.35 208 ARG A O 1
ATOM 1490 N N . GLY A 1 209 ? 37.487 25.128 49.331 1.00 15.96 209 GLY A N 1
ATOM 1491 C CA . GLY A 1 209 ? 36.092 25.279 49.018 1.00 15.40 209 GLY A CA 1
ATOM 1492 C C . GLY A 1 209 ? 35.447 24.034 48.459 1.00 14.78 209 GLY A C 1
ATOM 1493 O O . GLY A 1 209 ? 36.084 23.229 47.761 1.00 14.37 209 GLY A O 1
ATOM 1494 N N . THR A 1 210 ? 34.166 23.901 48.775 1.00 13.90 210 THR A N 1
ATOM 1495 C CA . THR A 1 210 ? 33.323 22.827 48.274 1.00 14.06 210 THR A CA 1
ATOM 1496 C C . THR A 1 210 ? 32.021 23.453 47.747 1.00 13.55 210 THR A C 1
ATOM 1497 O O . THR A 1 210 ? 31.292 24.108 48.494 1.00 13.27 210 THR A O 1
ATOM 1501 N N . LEU A 1 211 ? 31.762 23.298 46.456 1.00 13.54 211 LEU A N 1
ATOM 1502 C CA . LEU A 1 211 ? 30.531 23.819 45.862 1.00 13.65 211 LEU A CA 1
ATOM 1503 C C . LEU A 1 211 ? 29.559 22.673 45.562 1.00 13.62 211 LEU A C 1
ATOM 1504 O O . LEU A 1 211 ? 29.924 21.710 44.886 1.00 14.60 211 LEU A O 1
ATOM 1509 N N . VAL A 1 212 ? 28.336 22.777 46.078 1.00 13.59 212 VAL A N 1
ATOM 1510 C CA . VAL A 1 212 ? 27.279 21.802 45.837 1.00 13.05 212 VAL A CA 1
ATOM 1511 C C . VAL A 1 212 ? 26.248 22.393 44.862 1.00 13.31 212 VAL A C 1
ATOM 1512 O O . VAL A 1 212 ? 25.682 23.460 45.111 1.00 13.17 212 VAL A O 1
ATOM 1516 N N . GLU A 1 213 ? 25.985 21.683 43.771 1.00 12.76 213 GLU A N 1
ATOM 1517 C CA . GLU A 1 213 ? 25.104 22.175 42.726 1.00 12.68 213 GLU A CA 1
ATOM 1518 C C . GLU A 1 213 ? 24.464 21.029 41.937 1.00 13.10 213 GLU A C 1
ATOM 1519 O O . GLU A 1 213 ? 24.873 19.878 42.073 1.00 13.05 213 GLU A O 1
ATOM 1525 N N . LEU A 1 214 ? 23.466 21.375 41.121 1.00 12.53 214 LEU A N 1
ATOM 1526 C CA . LEU A 1 214 ? 22.863 20.455 40.160 1.00 13.02 214 LEU A CA 1
ATOM 1527 C C . LEU A 1 214 ? 23.897 20.238 39.036 1.00 13.28 214 LEU A C 1
ATOM 1528 O O . LEU A 1 214 ? 24.868 20.979 38.946 1.00 13.98 214 LEU A O 1
ATOM 1533 N N . ALA A 1 215 ? 23.716 19.230 38.187 1.00 13.51 215 ALA A N 1
ATOM 1534 C CA . ALA A 1 215 ? 24.730 18.934 37.170 1.00 14.34 215 ALA A CA 1
ATOM 1535 C C . ALA A 1 215 ? 25.148 20.119 36.269 1.00 14.79 215 ALA A C 1
ATOM 1536 O O . ALA A 1 215 ? 26.348 20.366 36.071 1.00 15.22 215 ALA A O 1
ATOM 1538 N N . GLY A 1 216 ? 24.168 20.831 35.719 1.00 14.57 216 GLY A N 1
ATOM 1539 C CA . GLY A 1 216 ? 24.419 21.958 34.833 1.00 14.76 216 GLY A CA 1
ATOM 1540 C C . GLY A 1 216 ? 25.422 22.970 35.368 1.00 15.13 216 GLY A C 1
ATOM 1541 O O . GLY A 1 216 ? 26.531 23.116 34.846 1.00 14.24 216 GLY A O 1
ATOM 1542 N N . PRO A 1 217 ? 25.042 23.691 36.415 1.00 14.93 217 PRO A N 1
ATOM 1543 C CA . PRO A 1 217 ? 25.950 24.676 37.002 1.00 14.82 217 PRO A CA 1
ATOM 1544 C C . PRO A 1 217 ? 27.236 24.031 37.533 1.00 14.64 217 PRO A C 1
ATOM 1545 O O . PRO A 1 217 ? 28.275 24.672 37.486 1.00 14.02 217 PRO A O 1
ATOM 1549 N N . ALA A 1 218 ? 27.170 22.786 38.003 1.00 14.96 218 ALA A N 1
ATOM 1550 C CA . ALA A 1 218 ? 28.360 22.130 38.554 1.00 15.14 218 ALA A CA 1
ATOM 1551 C C . ALA A 1 218 ? 29.442 22.050 37.492 1.00 15.47 218 ALA A C 1
ATOM 1552 O O . ALA A 1 218 ? 30.603 22.362 37.753 1.00 15.49 218 ALA A O 1
ATOM 1554 N N . GLU A 1 219 ? 29.047 21.630 36.291 1.00 16.14 219 GLU A N 1
ATOM 1555 C CA . GLU A 1 219 ? 29.962 21.549 35.152 1.00 16.28 219 GLU A CA 1
ATOM 1556 C C . GLU A 1 219 ? 30.570 22.907 34.845 1.00 15.99 219 GLU A C 1
ATOM 1557 O O . GLU A 1 219 ? 31.774 23.009 34.645 1.00 16.03 219 GLU A O 1
ATOM 1563 N N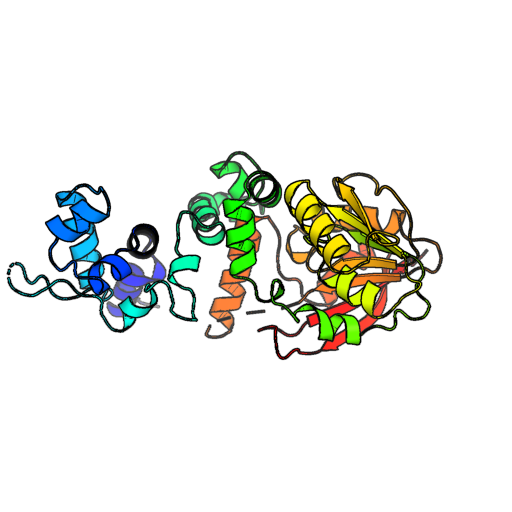 . ARG A 1 220 ? 29.752 23.958 34.825 1.00 15.64 220 ARG A N 1
ATOM 1564 C CA . ARG A 1 220 ? 30.273 25.307 34.573 1.00 15.89 220 ARG A CA 1
ATOM 1565 C C . ARG A 1 220 ? 31.169 25.813 35.685 1.00 15.64 220 ARG A C 1
ATOM 1566 O O . ARG A 1 220 ? 32.078 26.601 35.432 1.00 15.14 220 ARG A O 1
ATOM 1574 N N . ALA A 1 221 ? 30.900 25.405 36.923 1.00 15.27 221 ALA A N 1
ATOM 1575 C CA . ALA A 1 221 ? 31.749 25.853 38.026 1.00 15.65 221 ALA A CA 1
ATOM 1576 C C . ALA A 1 221 ? 33.092 25.130 37.943 1.00 15.47 221 ALA A C 1
ATOM 1577 O O . ALA A 1 221 ? 34.137 25.704 38.219 1.00 15.64 221 ALA A O 1
ATOM 1579 N N . ARG A 1 222 ? 33.066 23.861 37.568 1.00 16.07 222 ARG A N 1
ATOM 1580 C CA . ARG A 1 222 ? 34.322 23.127 37.434 1.00 16.72 222 ARG A CA 1
ATOM 1581 C C . ARG A 1 222 ? 35.267 23.883 36.504 1.00 16.67 222 ARG A C 1
ATOM 1582 O O . ARG A 1 222 ? 36.446 24.043 36.807 1.00 16.72 222 ARG A O 1
ATOM 1590 N N . ARG A 1 223 ? 34.736 24.342 35.374 1.00 17.12 223 ARG A N 1
ATOM 1591 C CA . ARG A 1 223 ? 35.523 25.077 34.392 1.00 17.61 223 ARG A CA 1
ATOM 1592 C C . ARG A 1 223 ? 36.037 26.404 34.936 1.00 17.27 223 ARG A C 1
ATOM 1593 O O . ARG A 1 223 ? 37.183 26.761 34.707 1.00 17.10 223 ARG A O 1
ATOM 1601 N N . ARG A 1 224 ? 35.187 27.126 35.662 1.00 17.22 224 ARG A N 1
ATOM 1602 C CA . ARG A 1 224 ? 35.565 28.414 36.239 1.00 17.11 224 ARG A CA 1
ATOM 1603 C C . ARG A 1 224 ? 36.731 28.214 37.201 1.00 16.61 224 ARG A C 1
ATOM 1604 O O . ARG A 1 224 ? 37.711 28.950 37.151 1.00 16.67 224 ARG A O 1
ATOM 1612 N N . PHE A 1 225 ? 36.638 27.193 38.055 1.00 15.97 225 PHE A N 1
ATOM 1613 C CA . PHE A 1 225 ? 37.703 26.919 39.018 1.00 15.41 225 PHE A CA 1
ATOM 1614 C C . PHE A 1 225 ? 39.025 26.511 38.335 1.00 16.01 225 PHE A C 1
ATOM 1615 O O . PHE A 1 225 ? 40.093 26.928 38.753 1.00 16.16 225 PHE A O 1
ATOM 1623 N N . ALA A 1 226 ? 38.935 25.726 37.272 1.00 16.19 226 ALA A N 1
ATOM 1624 C CA . ALA A 1 226 ? 40.100 25.302 36.525 1.00 16.56 226 ALA A CA 1
ATOM 1625 C C . ALA A 1 226 ? 40.733 26.520 35.848 1.00 16.49 226 ALA A C 1
ATOM 1626 O O . ALA A 1 226 ? 41.942 26.737 35.931 1.00 16.25 226 ALA A O 1
ATOM 1628 N N . ASP A 1 227 ? 39.902 27.330 35.211 1.00 16.13 227 ASP A N 1
ATOM 1629 C CA . ASP A 1 227 ? 40.375 28.527 34.545 1.00 16.70 227 ASP A CA 1
ATOM 1630 C C . ASP A 1 227 ? 41.137 29.436 35.502 1.00 16.76 227 ASP A C 1
ATOM 1631 O O . ASP A 1 227 ? 42.112 30.096 35.111 1.00 16.46 227 ASP A O 1
ATOM 1636 N N . ALA A 1 228 ? 40.703 29.454 36.760 1.00 16.43 228 ALA A N 1
ATOM 1637 C CA . ALA A 1 228 ? 41.298 30.326 37.754 1.00 16.67 228 ALA A CA 1
ATOM 1638 C C . ALA A 1 228 ? 42.479 29.733 38.517 1.00 16.19 228 ALA A C 1
ATOM 1639 O O . ALA A 1 228 ? 43.068 30.417 39.325 1.00 16.05 228 ALA A O 1
ATOM 1641 N N . GLY A 1 229 ? 42.816 28.473 38.250 1.00 16.66 229 GLY A N 1
ATOM 1642 C CA . GLY A 1 229 ? 43.900 27.795 38.951 1.00 17.00 229 GLY A CA 1
ATOM 1643 C C . GLY A 1 229 ? 43.525 27.425 40.384 1.00 17.31 229 GLY A C 1
ATOM 1644 O O . GLY A 1 229 ? 44.369 27.417 41.283 1.00 16.88 229 GLY A O 1
ATOM 1645 N N . LEU A 1 230 ? 42.245 27.107 40.577 1.00 17.62 230 LEU A N 1
ATOM 1646 C CA . LEU A 1 230 ? 41.681 26.826 41.890 1.00 17.58 230 LEU A CA 1
ATOM 1647 C C . LEU A 1 230 ? 41.283 25.371 42.144 1.00 17.80 230 LEU A C 1
ATOM 1648 O O . LEU A 1 230 ? 40.900 25.043 43.255 1.00 18.26 230 LEU A O 1
ATOM 1653 N N . ALA A 1 231 ? 41.358 24.505 41.138 1.00 18.47 231 ALA A N 1
ATOM 1654 C CA . ALA A 1 231 ? 40.899 23.112 41.277 1.00 18.79 231 ALA A CA 1
ATOM 1655 C C . ALA A 1 231 ? 41.606 22.308 42.374 1.00 19.24 231 ALA A C 1
ATOM 1656 O O . ALA A 1 231 ? 41.064 21.314 42.887 1.00 18.64 231 ALA A O 1
ATOM 1658 N N . ASP A 1 232 ? 42.811 22.742 42.722 1.00 18.96 232 ASP A N 1
ATOM 1659 C CA . ASP A 1 232 ? 43.581 22.083 43.754 1.00 19.24 232 ASP A CA 1
ATOM 1660 C C . ASP A 1 232 ? 42.949 22.230 45.140 1.00 18.91 232 ASP A C 1
ATOM 1661 O O . ASP A 1 232 ? 43.177 21.390 46.017 1.00 19.02 232 ASP A O 1
ATOM 1666 N N . ARG A 1 233 ? 42.159 23.284 45.340 1.00 17.77 233 ARG A N 1
ATOM 1667 C CA . ARG A 1 233 ? 41.580 23.524 46.655 1.00 17.10 233 ARG A CA 1
ATOM 1668 C C . ARG A 1 233 ? 40.070 23.812 46.672 1.00 17.02 233 ARG A C 1
ATOM 1669 O O . ARG A 1 233 ? 39.460 23.910 47.737 1.00 16.32 233 ARG A O 1
ATOM 1677 N N . VAL A 1 234 ? 39.484 23.954 45.490 1.00 16.53 234 VAL A N 1
ATOM 1678 C CA . VAL A 1 234 ? 38.052 24.156 45.374 1.00 16.90 234 VAL A CA 1
ATOM 1679 C C . VAL A 1 234 ? 37.487 23.020 44.543 1.00 16.96 234 VAL A C 1
ATOM 1680 O O . VAL A 1 234 ? 37.848 22.871 43.391 1.00 17.20 234 VAL A O 1
ATOM 1684 N N . THR A 1 235 ? 36.621 22.203 45.136 1.00 17.14 235 THR A N 1
ATOM 1685 C CA . THR A 1 235 ? 36.063 21.081 44.428 1.00 17.32 235 THR A CA 1
ATOM 1686 C C . THR A 1 235 ? 34.571 21.251 44.232 1.00 17.78 235 THR A C 1
ATOM 1687 O O . THR A 1 235 ? 33.903 21.974 44.973 1.00 18.51 235 THR A O 1
ATOM 1691 N N . VAL A 1 236 ? 34.060 20.578 43.216 1.00 17.73 236 VAL A N 1
ATOM 1692 C CA . VAL A 1 236 ? 32.662 20.641 42.865 1.00 17.36 236 VAL A CA 1
ATOM 1693 C C . VAL A 1 236 ? 32.035 19.307 43.182 1.00 17.51 236 VAL A C 1
ATOM 1694 O O . VAL A 1 236 ? 32.572 18.267 42.840 1.00 17.64 236 VAL A O 1
ATOM 1698 N N . ALA A 1 237 ? 30.909 19.339 43.873 1.00 18.03 237 ALA A N 1
ATOM 1699 C CA . ALA A 1 237 ? 30.170 18.133 44.171 1.00 18.22 237 ALA A CA 1
ATOM 1700 C C . ALA A 1 237 ? 28.753 18.282 43.635 1.00 18.56 237 ALA A C 1
ATOM 1701 O O . ALA A 1 237 ? 28.054 19.229 44.000 1.00 18.88 237 ALA A O 1
ATOM 1703 N N . GLU A 1 238 ? 28.328 17.376 42.758 1.00 18.92 238 GLU A N 1
ATOM 1704 C CA . GLU A 1 238 ? 26.950 17.390 42.275 1.00 19.93 238 GLU A CA 1
ATOM 1705 C C . GLU A 1 238 ? 26.101 16.912 43.423 1.00 19.53 238 GLU A C 1
ATOM 1706 O O . GLU A 1 238 ? 26.382 15.866 43.994 1.00 18.76 238 GLU A O 1
ATOM 1712 N N . GLY A 1 239 ? 25.073 17.679 43.777 1.00 20.02 239 GLY A N 1
ATOM 1713 C CA . GLY A 1 239 ? 24.229 17.300 44.897 1.00 20.66 239 GLY A CA 1
ATOM 1714 C C . GLY A 1 239 ? 22.905 18.021 44.984 1.00 21.12 239 GLY A C 1
ATOM 1715 O O . GLY A 1 239 ? 22.645 18.969 44.249 1.00 21.99 239 GLY A O 1
ATOM 1716 N N . ASP A 1 240 ? 22.066 17.564 45.899 1.00 20.69 240 ASP A N 1
ATOM 1717 C CA . ASP A 1 240 ? 20.738 18.118 46.091 1.00 20.42 240 ASP A CA 1
ATOM 1718 C C . ASP A 1 240 ? 20.740 18.747 47.468 1.00 19.69 240 ASP A C 1
ATOM 1719 O O . ASP A 1 240 ? 20.825 18.048 48.459 1.00 19.19 240 ASP A O 1
ATOM 1724 N N . PHE A 1 241 ? 20.672 20.069 47.537 1.00 19.22 241 PHE A N 1
ATOM 1725 C CA . PHE A 1 241 ? 20.752 20.712 48.840 1.00 19.34 241 PHE A CA 1
ATOM 1726 C C . PHE A 1 241 ? 19.536 20.498 49.748 1.00 19.24 241 PHE A C 1
ATOM 1727 O O . PHE A 1 241 ? 19.477 21.038 50.844 1.00 18.07 241 PHE A O 1
ATOM 1735 N N . PHE A 1 242 ? 18.588 19.681 49.280 1.00 19.51 242 PHE A N 1
ATOM 1736 C CA . PHE A 1 242 ? 17.486 19.231 50.125 1.00 20.01 242 PHE A CA 1
ATOM 1737 C C . PHE A 1 242 ? 17.874 17.971 50.901 1.00 20.63 242 PHE A C 1
ATOM 1738 O O . PHE A 1 242 ? 17.194 17.600 51.864 1.00 21.01 242 PHE A O 1
ATOM 1746 N N . LYS A 1 243 ? 18.971 17.332 50.485 1.00 20.65 243 LYS A N 1
ATOM 1747 C CA . LYS A 1 243 ? 19.521 16.157 51.171 1.00 21.14 243 LYS A CA 1
ATOM 1748 C C . LYS A 1 243 ? 20.650 16.602 52.096 1.00 21.26 243 LYS A C 1
ATOM 1749 O O . LYS A 1 243 ? 21.136 17.732 51.981 1.00 21.54 243 LYS A O 1
ATOM 1755 N N . PRO A 1 244 ? 21.075 15.737 53.019 1.00 21.51 244 PRO A N 1
ATOM 1756 C CA . PRO A 1 244 ? 22.188 16.077 53.914 1.00 21.32 244 PRO A CA 1
ATOM 1757 C C . PRO A 1 244 ? 23.398 16.488 53.100 1.00 20.76 244 PRO A C 1
ATOM 1758 O O . PRO A 1 244 ? 23.717 15.848 52.098 1.00 20.27 244 PRO A O 1
ATOM 1762 N N . LEU A 1 245 ? 24.045 17.571 53.505 1.00 20.43 245 LEU A N 1
ATOM 1763 C CA . LEU A 1 245 ? 25.195 18.054 52.754 1.00 19.99 245 LEU A CA 1
ATOM 1764 C C . LEU A 1 245 ? 26.366 17.100 52.956 1.00 19.36 245 LEU A C 1
ATOM 1765 O O . LEU A 1 245 ? 26.484 16.455 53.993 1.00 18.12 245 LEU A O 1
ATOM 1770 N N . PRO A 1 246 ? 27.241 17.053 51.963 1.00 19.16 246 PRO A N 1
ATOM 1771 C CA . PRO A 1 246 ? 28.298 16.043 51.890 1.00 19.21 246 PRO A CA 1
ATOM 1772 C C . PRO A 1 246 ? 29.517 16.285 52.766 1.00 19.37 246 PRO A C 1
ATOM 1773 O O . PRO A 1 246 ? 30.284 15.342 52.950 1.00 19.70 246 PRO A O 1
ATOM 1777 N N . VAL A 1 247 ? 29.699 17.505 53.267 1.00 18.94 247 VAL A N 1
ATOM 1778 C CA . VAL A 1 247 ? 30.856 17.841 54.075 1.00 18.46 247 VAL A CA 1
ATOM 1779 C C . VAL A 1 247 ? 30.469 18.916 55.090 1.00 18.06 247 VAL A C 1
ATOM 1780 O O . VAL A 1 247 ? 29.378 19.471 55.011 1.00 18.01 247 VAL A O 1
ATOM 1784 N N . THR A 1 248 ? 31.364 19.185 56.040 1.00 17.08 248 THR A N 1
ATOM 1785 C CA . THR A 1 248 ? 31.187 20.257 57.022 1.00 16.84 248 THR A CA 1
ATOM 1786 C C . THR A 1 248 ? 32.179 21.368 56.685 1.00 16.05 248 THR A C 1
ATOM 1787 O O . THR A 1 248 ? 33.048 21.176 55.853 1.00 16.11 248 THR A O 1
ATOM 1791 N N . ALA A 1 249 ? 32.017 22.532 57.307 1.00 15.67 249 ALA A N 1
ATOM 1792 C CA . ALA A 1 249 ? 32.880 23.664 56.995 1.00 14.97 249 ALA A CA 1
ATOM 1793 C C . ALA A 1 249 ? 32.705 24.722 58.058 1.00 14.61 249 ALA A C 1
ATOM 1794 O O . ALA A 1 249 ? 31.646 24.786 58.676 1.00 13.76 249 ALA A O 1
ATOM 1796 N N . ASP A 1 250 ? 33.725 25.555 58.265 1.00 14.15 250 ASP A N 1
ATOM 1797 C CA . ASP A 1 250 ? 33.637 26.617 59.268 1.00 14.23 250 ASP A CA 1
ATOM 1798 C C . ASP A 1 250 ? 32.865 27.794 58.694 1.00 14.63 250 ASP A C 1
ATOM 1799 O O . ASP A 1 250 ? 32.473 28.712 59.398 1.00 14.44 250 ASP A O 1
ATOM 1804 N N . VAL A 1 251 ? 32.639 27.758 57.385 1.00 14.20 251 VAL A N 1
ATOM 1805 C CA . VAL A 1 251 ? 31.761 28.733 56.762 1.00 13.77 251 VAL A CA 1
ATOM 1806 C C . VAL A 1 251 ? 30.824 28.039 55.769 1.00 13.73 251 VAL A C 1
ATOM 1807 O O . VAL A 1 251 ? 31.284 27.275 54.910 1.00 12.75 251 VAL A O 1
ATOM 1811 N N . VAL A 1 252 ? 29.519 28.284 55.920 1.00 12.88 252 VAL A N 1
ATOM 1812 C CA . VAL A 1 252 ? 28.513 27.789 54.993 1.00 12.99 252 VAL A CA 1
ATOM 1813 C C . VAL A 1 252 ? 27.932 29.028 54.322 1.00 12.99 252 VAL A C 1
ATOM 1814 O O . VAL A 1 252 ? 27.490 29.957 54.998 1.00 12.62 252 VAL A O 1
ATOM 1818 N N . LEU A 1 253 ? 27.949 29.025 52.990 1.00 12.82 253 LEU A N 1
ATOM 1819 C CA . LEU A 1 253 ? 27.540 30.156 52.184 1.00 11.94 253 LEU A CA 1
ATOM 1820 C C . LEU A 1 253 ? 26.298 29.894 51.330 1.00 12.04 253 LEU A C 1
ATOM 1821 O O . LEU A 1 253 ? 26.216 28.901 50.608 1.00 11.46 253 LEU A O 1
ATOM 1826 N N . LEU A 1 254 ? 25.333 30.799 51.427 1.00 12.61 254 LEU A N 1
ATOM 1827 C CA . LEU A 1 254 ? 24.145 30.773 50.586 1.00 13.24 254 LEU A CA 1
ATOM 1828 C C . LEU A 1 254 ? 24.145 32.101 49.838 1.00 13.81 254 LEU A C 1
ATOM 1829 O O . LEU A 1 254 ? 23.741 33.134 50.389 1.00 14.72 254 LEU A O 1
ATOM 1834 N N . SER A 1 255 ? 24.638 32.078 48.600 1.00 13.56 255 SER A N 1
ATOM 1835 C CA . SER A 1 255 ? 24.751 33.279 47.773 1.00 13.87 255 SER A CA 1
ATOM 1836 C C . SER A 1 255 ? 23.609 33.349 46.771 1.00 13.90 255 SER A C 1
ATOM 1837 O O . SER A 1 255 ? 23.552 32.573 45.811 1.00 13.16 255 SER A O 1
ATOM 1840 N N . PHE A 1 256 ? 22.675 34.266 47.015 1.00 14.41 256 PHE A N 1
ATOM 1841 C CA . PHE A 1 256 ? 21.482 34.369 46.178 1.00 15.03 256 PHE A CA 1
ATOM 1842 C C . PHE A 1 256 ? 20.808 33.015 45.980 1.00 14.51 256 PHE A C 1
ATOM 1843 O O . PHE A 1 256 ? 20.543 32.611 44.853 1.00 14.58 256 PHE A O 1
ATOM 1851 N N . VAL A 1 257 ? 20.528 32.319 47.082 1.00 14.50 257 VAL A N 1
ATOM 1852 C CA . VAL A 1 257 ? 19.807 31.046 47.025 1.00 14.43 257 VAL A CA 1
ATOM 1853 C C . VAL A 1 257 ? 18.428 31.110 47.720 1.00 14.78 257 VAL A C 1
ATOM 1854 O O . VAL A 1 257 ? 17.409 30.658 47.176 1.00 13.68 257 VAL A O 1
ATOM 1858 N N . LEU A 1 258 ? 18.390 31.680 48.919 1.00 15.48 258 LEU A N 1
ATOM 1859 C CA . LEU A 1 258 ? 17.140 31.686 49.709 1.00 16.40 258 LEU A CA 1
ATOM 1860 C C . LEU A 1 258 ? 15.947 32.353 49.017 1.00 16.85 258 LEU A C 1
ATOM 1861 O O . LEU A 1 258 ? 14.812 31.871 49.104 1.00 17.09 258 LEU A O 1
ATOM 1866 N N . LEU A 1 259 ? 16.215 33.455 48.323 1.00 17.48 259 LEU A N 1
ATOM 1867 C CA . LEU A 1 259 ? 15.190 34.184 47.595 1.00 18.07 259 LEU A CA 1
ATOM 1868 C C . LEU A 1 259 ? 14.485 33.311 46.546 1.00 17.92 259 LEU A C 1
ATOM 1869 O O . LEU A 1 259 ? 13.408 33.663 46.075 1.00 17.64 259 LEU A O 1
ATOM 1874 N N . ASN A 1 260 ? 15.098 32.192 46.156 1.00 17.63 260 ASN A N 1
ATOM 1875 C CA . ASN A 1 260 ? 14.479 31.304 45.170 1.00 17.51 260 ASN A CA 1
ATOM 1876 C C . ASN A 1 260 ? 13.476 30.333 45.797 1.00 17.80 260 ASN A C 1
ATOM 1877 O O . ASN A 1 260 ? 12.878 29.520 45.079 1.00 17.87 260 ASN A O 1
ATOM 1882 N N . TRP A 1 261 ? 13.313 30.378 47.114 1.00 16.82 261 TRP A N 1
ATOM 1883 C CA . TRP A 1 261 ? 12.512 29.348 47.779 1.00 17.59 261 TRP A CA 1
ATOM 1884 C C . TRP A 1 261 ? 11.435 29.850 48.732 1.00 17.78 261 TRP A C 1
ATOM 1885 O O . TRP A 1 261 ? 11.595 30.887 49.378 1.00 17.65 261 TRP A O 1
ATOM 1896 N N . SER A 1 262 ? 10.338 29.109 48.815 1.00 18.55 262 SER A N 1
ATOM 1897 C CA . SER A 1 262 ? 9.276 29.455 49.744 1.00 19.54 262 SER A CA 1
ATOM 1898 C C . SER A 1 262 ? 9.812 29.424 51.168 1.00 20.02 262 SER A C 1
ATOM 1899 O O . SER A 1 262 ? 10.864 28.846 51.440 1.00 19.50 262 SER A O 1
ATOM 1902 N N . ASP A 1 263 ? 9.093 30.062 52.079 1.00 21.17 263 ASP A N 1
ATOM 1903 C CA . ASP A 1 263 ? 9.494 30.048 53.474 1.00 21.76 263 ASP A CA 1
ATOM 1904 C C . ASP A 1 263 ? 9.758 28.612 53.901 1.00 21.91 263 ASP A C 1
ATOM 1905 O O . ASP A 1 263 ? 10.730 28.329 54.591 1.00 22.35 263 ASP A O 1
ATOM 1910 N N . GLU A 1 264 ? 8.906 27.698 53.471 1.00 22.59 264 GLU A N 1
ATOM 1911 C CA . GLU A 1 264 ? 9.039 26.297 53.876 1.00 23.45 264 GLU A CA 1
ATOM 1912 C C . GLU A 1 264 ? 10.309 25.661 53.317 1.00 22.95 264 GLU A C 1
ATOM 1913 O O . GLU A 1 264 ? 11.074 25.026 54.041 1.00 22.84 264 GLU A O 1
ATOM 1919 N N . ASP A 1 265 ? 10.534 25.836 52.022 1.00 21.99 265 ASP A N 1
ATOM 1920 C CA . ASP A 1 265 ? 11.685 25.222 51.395 1.00 21.09 265 ASP A CA 1
ATOM 1921 C C . ASP A 1 265 ? 12.977 25.873 51.877 1.00 19.99 265 ASP A C 1
ATOM 1922 O O . ASP A 1 265 ? 13.980 25.197 52.101 1.00 19.90 265 ASP A O 1
ATOM 1927 N N . ALA A 1 266 ? 12.934 27.177 52.082 1.00 19.24 266 ALA A N 1
ATOM 1928 C CA . ALA A 1 266 ? 14.091 27.894 52.565 1.00 19.19 266 ALA A CA 1
ATOM 1929 C C . ALA A 1 266 ? 14.481 27.415 53.961 1.00 19.35 266 ALA A C 1
ATOM 1930 O O . ALA A 1 266 ? 15.666 27.375 54.308 1.00 17.88 266 ALA A O 1
ATOM 1932 N N . LEU A 1 267 ? 13.477 27.067 54.765 1.00 19.47 267 LEU A N 1
ATOM 1933 C CA . LEU A 1 267 ? 13.741 26.590 56.118 1.00 19.69 267 LEU A CA 1
ATOM 1934 C C . LEU A 1 267 ? 14.428 25.236 56.083 1.00 19.67 267 LEU A C 1
ATOM 1935 O O . LEU A 1 267 ? 15.408 25.024 56.804 1.00 19.22 267 LEU A O 1
ATOM 1940 N N . THR A 1 268 ? 13.954 24.332 55.227 1.00 19.28 268 THR A N 1
ATOM 1941 C CA . THR A 1 268 ? 14.594 23.020 55.110 1.00 19.29 268 THR A CA 1
ATOM 1942 C C . THR A 1 268 ? 16.055 23.149 54.615 1.00 18.69 268 THR A C 1
ATOM 1943 O O . THR A 1 268 ? 16.951 22.428 55.073 1.00 18.25 268 THR A O 1
ATOM 1947 N N . ILE A 1 269 ? 16.306 24.090 53.708 1.00 17.54 269 ILE A N 1
ATOM 1948 C CA . ILE A 1 269 ? 17.673 24.340 53.241 1.00 16.25 269 ILE A CA 1
ATOM 1949 C C . ILE A 1 269 ? 18.587 24.808 54.376 1.00 16.03 269 ILE A C 1
ATOM 1950 O O . ILE A 1 269 ? 19.676 24.277 54.551 1.00 15.67 269 ILE A O 1
ATOM 1955 N N . LEU A 1 270 ? 18.129 25.778 55.162 1.00 16.22 270 LEU A N 1
ATOM 1956 C CA . LEU A 1 270 ? 18.915 26.314 56.279 1.00 16.54 270 LEU A CA 1
ATOM 1957 C C . LEU A 1 270 ? 19.194 25.267 57.353 1.00 17.38 270 LEU A C 1
ATOM 1958 O O . LEU A 1 270 ? 20.310 25.175 57.883 1.00 17.13 270 LEU A O 1
ATOM 1963 N N . ARG A 1 271 ? 18.177 24.488 57.691 1.00 17.56 271 ARG A N 1
ATOM 1964 C CA . ARG A 1 271 ? 18.366 23.413 58.644 1.00 17.93 271 ARG A CA 1
ATOM 1965 C C . ARG A 1 271 ? 19.484 22.519 58.132 1.00 16.97 271 ARG A C 1
ATOM 1966 O O . ARG A 1 271 ? 20.347 22.080 58.894 1.00 17.40 271 ARG A O 1
ATOM 1974 N N . GLY A 1 272 ? 19.483 22.265 56.828 1.00 16.27 272 GLY A N 1
ATOM 1975 C CA . GLY A 1 272 ? 20.523 21.462 56.213 1.00 16.26 272 GLY A CA 1
ATOM 1976 C C . GLY A 1 272 ? 21.894 22.105 56.362 1.00 16.06 272 GLY A C 1
ATOM 1977 O O . GLY A 1 272 ? 22.873 21.427 56.644 1.00 15.83 272 GLY A O 1
ATOM 1978 N N . CYS A 1 273 ? 21.933 23.423 56.186 1.00 16.44 273 CYS A N 1
ATOM 1979 C CA . CYS A 1 273 ? 23.167 24.189 56.308 1.00 16.59 273 CYS A CA 1
ATOM 1980 C C . CYS A 1 273 ? 23.675 24.224 57.741 1.00 16.51 273 CYS A C 1
ATOM 1981 O O . CYS A 1 273 ? 24.856 24.091 57.974 1.00 16.90 273 CYS A O 1
ATOM 1984 N N . VAL A 1 274 ? 22.772 24.388 58.697 1.00 16.62 274 VAL A N 1
ATOM 1985 C CA . VAL A 1 274 ? 23.168 24.431 60.090 1.00 17.68 274 VAL A CA 1
ATOM 1986 C C . VAL A 1 274 ? 23.850 23.117 60.489 1.00 18.22 274 VAL A C 1
ATOM 1987 O O . VAL A 1 274 ? 24.816 23.103 61.245 1.00 17.75 274 VAL A O 1
ATOM 1991 N N . ARG A 1 275 ? 23.324 22.023 59.956 1.00 18.47 275 ARG A N 1
ATOM 1992 C CA . ARG A 1 275 ? 23.832 20.696 60.216 1.00 19.85 275 ARG A CA 1
ATOM 1993 C C . ARG A 1 275 ? 25.245 20.490 59.684 1.00 19.41 275 ARG A C 1
ATOM 1994 O O . ARG A 1 275 ? 26.014 19.709 60.239 1.00 19.38 275 ARG A O 1
ATOM 2002 N N . ALA A 1 276 ? 25.593 21.177 58.604 1.00 19.22 276 ALA A N 1
ATOM 2003 C CA . ALA A 1 276 ? 26.942 21.050 58.058 1.00 18.43 276 ALA A CA 1
ATOM 2004 C C . ALA A 1 276 ? 27.904 22.099 58.625 1.00 18.31 276 ALA A C 1
ATOM 2005 O O . ALA A 1 276 ? 29.087 22.129 58.287 1.00 18.20 276 ALA A O 1
ATOM 2007 N N . LEU A 1 277 ? 27.391 22.974 59.480 1.00 17.90 277 LEU A N 1
ATOM 2008 C CA . LEU A 1 277 ? 28.208 24.046 60.027 1.00 17.88 277 LEU A CA 1
ATOM 2009 C C . LEU A 1 277 ? 28.990 23.556 61.225 1.00 17.93 277 LEU A C 1
ATOM 2010 O O . LEU A 1 277 ? 28.400 23.152 62.223 1.00 17.18 277 LEU A O 1
ATOM 2015 N N . GLU A 1 278 ? 30.311 23.604 61.118 1.00 18.12 278 GLU A N 1
ATOM 2016 C CA . GLU A 1 278 ? 31.209 23.201 62.201 1.00 18.20 278 GLU A CA 1
ATOM 2017 C C . GLU A 1 278 ? 31.061 24.127 63.412 1.00 17.97 278 GLU A C 1
ATOM 2018 O O . GLU A 1 278 ? 30.752 25.306 63.270 1.00 17.47 278 GLU A O 1
ATOM 2024 N N . PRO A 1 279 ? 31.263 23.589 64.610 1.00 18.27 279 PRO A N 1
ATOM 2025 C CA . PRO A 1 279 ? 31.109 24.381 65.843 1.00 18.38 279 PRO A CA 1
ATOM 2026 C C . PRO A 1 279 ? 31.927 25.680 65.771 1.00 17.88 279 PRO A C 1
ATOM 2027 O O . PRO A 1 279 ? 33.053 25.659 65.316 1.00 17.21 279 PRO A O 1
ATOM 2031 N N . GLY A 1 280 ? 31.344 26.785 66.209 1.00 18.23 280 GLY A N 1
ATOM 2032 C CA . GLY A 1 280 ? 31.992 28.084 66.156 1.00 18.81 280 GLY A CA 1
ATOM 2033 C C . GLY A 1 280 ? 31.979 28.707 64.766 1.00 19.03 280 GLY A C 1
ATOM 2034 O O . GLY A 1 280 ? 32.380 29.860 64.589 1.00 20.05 280 GLY A O 1
ATOM 2035 N N . GLY A 1 281 ? 31.518 27.952 63.782 1.00 18.63 281 GLY A N 1
ATOM 2036 C CA . GLY A 1 281 ? 31.508 28.413 62.405 1.00 18.64 281 GLY A CA 1
ATOM 2037 C C . GLY A 1 281 ? 30.555 29.559 62.131 1.00 18.24 281 GLY A C 1
ATOM 2038 O O . GLY A 1 281 ? 29.825 29.998 63.020 1.00 18.06 281 GLY A O 1
ATOM 2039 N N . ARG A 1 282 ? 30.570 30.050 60.894 1.00 17.59 282 ARG A N 1
ATOM 2040 C CA . ARG A 1 282 ? 29.678 31.136 60.495 1.00 17.51 282 ARG A CA 1
ATOM 2041 C C . ARG A 1 282 ? 28.846 30.771 59.253 1.00 17.46 282 ARG A C 1
ATOM 2042 O O . ARG A 1 282 ? 29.369 30.257 58.267 1.00 16.56 282 ARG A O 1
ATOM 2050 N N . LEU A 1 283 ? 27.543 31.017 59.321 1.00 17.10 283 LEU A N 1
ATOM 2051 C CA . LEU A 1 283 ? 26.684 30.793 58.162 1.00 17.77 283 LEU A CA 1
ATOM 2052 C C . LEU A 1 283 ? 26.417 32.160 57.531 1.00 17.17 283 LEU A C 1
ATOM 2053 O O . LEU A 1 283 ? 25.983 33.094 58.202 1.00 17.37 283 LEU A O 1
ATOM 2058 N N . LEU A 1 284 ? 26.715 32.286 56.245 1.00 16.89 284 LEU A N 1
ATOM 2059 C CA . LEU A 1 284 ? 26.552 33.568 55.580 1.00 16.70 284 LEU A CA 1
ATOM 2060 C C . LEU A 1 284 ? 25.497 33.502 54.483 1.00 17.07 284 LEU A C 1
ATOM 2061 O O . LEU A 1 284 ? 25.508 32.598 53.641 1.00 16.38 284 LEU A O 1
ATOM 2066 N N . VAL A 1 285 ? 24.574 34.453 54.519 1.00 17.58 285 VAL A N 1
ATOM 2067 C CA . VAL A 1 285 ? 23.595 34.599 53.463 1.00 18.65 285 VAL A CA 1
ATOM 2068 C C . VAL A 1 285 ? 23.924 35.869 52.718 1.00 19.18 285 VAL A C 1
ATOM 2069 O O . VAL A 1 285 ? 23.875 36.958 53.278 1.00 19.91 285 VAL A O 1
ATOM 2073 N N . LEU A 1 286 ? 24.306 35.729 51.466 1.00 20.07 286 LEU A N 1
ATOM 2074 C CA . LEU A 1 286 ? 24.540 36.885 50.623 1.00 21.06 286 LEU A CA 1
ATOM 2075 C C . LEU A 1 286 ? 23.323 36.943 49.720 1.00 22.47 286 LEU A C 1
ATOM 2076 O O . LEU A 1 286 ? 22.988 35.962 49.064 1.00 22.47 286 LEU A O 1
ATOM 2081 N N . ASP A 1 287 ? 22.635 38.075 49.706 1.00 24.54 287 ASP A N 1
ATOM 2082 C CA . ASP A 1 287 ? 21.437 38.200 48.886 1.00 26.75 287 ASP A CA 1
ATOM 2083 C C . ASP A 1 287 ? 21.158 39.686 48.743 1.00 28.78 287 ASP A C 1
ATOM 2084 O O . ASP A 1 287 ? 22.004 40.500 49.100 1.00 29.40 287 ASP A O 1
ATOM 2089 N N . ARG A 1 288 ? 19.986 40.029 48.212 1.00 30.87 288 ARG A N 1
ATOM 2090 C CA . ARG A 1 288 ? 19.535 41.424 48.071 1.00 32.75 288 ARG A CA 1
ATOM 2091 C C . ARG A 1 288 ? 19.450 41.836 46.610 1.00 33.21 288 ARG A C 1
ATOM 2092 O O . ARG A 1 288 ? 18.445 41.574 45.948 1.00 34.16 288 ARG A O 1
ATOM 2100 N N . ALA A 1 296 ? 7.023 53.377 38.302 1.00 46.72 296 ALA A N 1
ATOM 2101 C CA . ALA A 1 296 ? 8.438 53.049 38.240 1.00 46.37 296 ALA A CA 1
ATOM 2102 C C . ALA A 1 296 ? 8.847 52.136 39.391 1.00 46.11 296 ALA A C 1
ATOM 2103 O O . ALA A 1 296 ? 8.166 51.159 39.682 1.00 46.74 296 ALA A O 1
ATOM 2105 N N . ASP A 1 297 ? 9.942 52.488 40.058 1.00 45.06 297 ASP A N 1
ATOM 2106 C CA . ASP A 1 297 ? 10.557 51.660 41.104 1.00 43.79 297 ASP A CA 1
ATOM 2107 C C . ASP A 1 297 ? 9.698 50.555 41.735 1.00 41.84 297 ASP A C 1
ATOM 2108 O O . ASP A 1 297 ? 10.182 49.430 41.927 1.00 41.82 297 ASP A O 1
ATOM 2113 N N . ARG A 1 298 ? 8.446 50.867 42.064 1.00 39.26 298 ARG A N 1
ATOM 2114 C CA . ARG A 1 298 ? 7.544 49.893 42.695 1.00 36.01 298 ARG A CA 1
ATOM 2115 C C . ARG A 1 298 ? 7.100 48.845 41.670 1.00 33.48 298 ARG A C 1
ATOM 2116 O O . ARG A 1 298 ? 6.943 47.670 42.012 1.00 33.26 298 ARG A O 1
ATOM 2124 N N . PHE A 1 299 ? 6.869 49.252 40.434 1.00 30.98 299 PHE A N 1
ATOM 2125 C CA . PHE A 1 299 ? 6.447 48.302 39.413 1.00 28.69 299 PHE A CA 1
ATOM 2126 C C . PHE A 1 299 ? 7.450 47.160 39.279 1.00 27.18 299 PHE A C 1
ATOM 2127 O O . PHE A 1 299 ? 7.091 45.980 39.370 1.00 26.22 299 PHE A O 1
ATOM 2135 N N . PHE A 1 300 ? 8.715 47.524 39.110 1.00 26.00 300 PHE A N 1
ATOM 2136 C CA . PHE A 1 300 ? 9.773 46.537 38.885 1.00 25.21 300 PHE A CA 1
ATOM 2137 C C . PHE A 1 300 ? 10.002 45.562 40.032 1.00 24.44 300 PHE A C 1
ATOM 2138 O O . PHE A 1 300 ? 10.247 44.380 39.792 1.00 24.13 300 PHE A O 1
ATOM 2146 N N . SER A 1 301 ? 9.912 46.029 41.277 1.00 23.89 301 SER A N 1
ATOM 2147 C CA . SER A 1 301 ? 10.051 45.082 42.380 1.00 23.33 301 SER A CA 1
ATOM 2148 C C . SER A 1 301 ? 8.862 44.130 42.416 1.00 22.37 301 SER A C 1
ATOM 2149 O O . SER A 1 301 ? 9.052 42.947 42.625 1.00 22.14 301 SER A O 1
ATOM 2152 N N . THR A 1 302 ? 7.645 44.629 42.202 1.00 22.21 302 THR A N 1
ATOM 2153 C CA . THR A 1 302 ? 6.495 43.709 42.248 1.00 22.23 302 THR A CA 1
ATOM 2154 C C . THR A 1 302 ? 6.497 42.723 41.076 1.00 21.43 302 THR A C 1
ATOM 2155 O O . THR A 1 302 ? 6.048 41.596 41.214 1.00 21.16 302 THR A O 1
ATOM 2159 N N . LEU A 1 303 ? 7.035 43.153 39.941 1.00 21.43 303 LEU A N 1
ATOM 2160 C CA . LEU A 1 303 ? 7.167 42.299 38.756 1.00 21.16 303 LEU A CA 1
ATOM 2161 C C . LEU A 1 303 ? 8.072 41.137 39.100 1.00 20.70 303 LEU A C 1
ATOM 2162 O O . LEU A 1 303 ? 7.724 39.958 38.906 1.00 20.25 303 LEU A O 1
ATOM 2167 N N . LEU A 1 304 ? 9.238 41.485 39.637 1.00 20.29 304 LEU A N 1
ATOM 2168 C CA . LEU A 1 304 ? 10.248 40.522 40.032 1.00 19.59 304 LEU A CA 1
ATOM 2169 C C . LEU A 1 304 ? 9.694 39.549 41.058 1.00 19.28 304 LEU A C 1
ATOM 2170 O O . LEU A 1 304 ? 9.871 38.326 40.977 1.00 18.99 304 LEU A O 1
ATOM 2175 N N . ASP A 1 305 ? 9.012 40.111 42.036 1.00 19.00 305 ASP A N 1
ATOM 2176 C CA . ASP A 1 305 ? 8.394 39.326 43.075 1.00 18.49 305 ASP A CA 1
ATOM 2177 C C . ASP A 1 305 ? 7.433 38.263 42.490 1.00 17.54 305 ASP A C 1
ATOM 2178 O O . ASP A 1 305 ? 7.472 37.087 42.880 1.00 16.66 305 ASP A O 1
ATOM 2183 N N . LEU A 1 306 ? 6.584 38.663 41.545 1.00 16.41 306 LEU A N 1
ATOM 2184 C CA . LEU A 1 306 ? 5.631 37.699 40.980 1.00 15.96 306 LEU A CA 1
ATOM 2185 C C . LEU A 1 306 ? 6.339 36.642 40.130 1.00 15.34 306 LEU A C 1
ATOM 2186 O O . LEU A 1 306 ? 5.987 35.467 40.171 1.00 15.45 306 LEU A O 1
ATOM 2191 N N . ARG A 1 307 ? 7.355 37.051 39.380 1.00 15.82 307 ARG A N 1
ATOM 2192 C CA . ARG A 1 307 ? 8.151 36.090 38.609 1.00 15.66 307 ARG A CA 1
ATOM 2193 C C . ARG A 1 307 ? 8.772 35.057 39.538 1.00 15.46 307 ARG A C 1
ATOM 2194 O O . ARG A 1 307 ? 8.685 33.855 39.312 1.00 15.52 307 ARG A O 1
ATOM 2202 N N . MET A 1 308 ? 9.394 35.533 40.607 1.00 16.28 308 MET A N 1
ATOM 2203 C CA . MET A 1 308 ? 10.021 34.641 41.574 1.00 16.26 308 MET A CA 1
ATOM 2204 C C . MET A 1 308 ? 8.998 33.666 42.152 1.00 15.51 308 MET A C 1
ATOM 2205 O O . MET A 1 308 ? 9.240 32.456 42.241 1.00 15.03 308 MET A O 1
ATOM 2210 N N . LEU A 1 309 ? 7.847 34.198 42.555 1.00 15.56 309 LEU A N 1
ATOM 2211 C CA . LEU A 1 309 ? 6.772 33.349 43.072 1.00 14.91 309 LEU A CA 1
ATOM 2212 C C . LEU A 1 309 ? 6.309 32.337 42.016 1.00 14.43 309 LEU A C 1
ATOM 2213 O O . LEU A 1 309 ? 6.183 31.139 42.282 1.00 14.30 309 LEU A O 1
ATOM 2218 N N . THR A 1 310 ? 6.048 32.840 40.816 1.00 14.15 310 THR A N 1
ATOM 2219 C CA . THR A 1 310 ? 5.507 32.019 39.742 1.00 14.12 310 THR A CA 1
ATOM 2220 C C . THR A 1 310 ? 6.515 31.033 39.182 1.00 14.00 310 THR A C 1
ATOM 2221 O O . THR A 1 310 ? 6.155 29.897 38.879 1.00 13.28 310 THR A O 1
ATOM 2225 N N . PHE A 1 311 ? 7.763 31.475 39.028 1.00 14.63 311 PHE A N 1
ATOM 2226 C CA . PHE A 1 311 ? 8.816 30.625 38.442 1.00 15.12 311 PHE A CA 1
ATOM 2227 C C . PHE A 1 311 ? 9.288 29.543 39.397 1.00 15.63 311 PHE A C 1
ATOM 2228 O O . PHE A 1 311 ? 9.455 28.386 39.012 1.00 15.52 311 PHE A O 1
ATOM 2236 N N . MET A 1 312 ? 9.528 29.914 40.646 1.00 16.80 312 MET A N 1
ATOM 2237 C CA . MET A 1 312 ? 10.138 28.954 41.549 1.00 18.33 312 MET A CA 1
ATOM 2238 C C . MET A 1 312 ? 9.635 28.885 42.990 1.00 19.06 312 MET A C 1
ATOM 2239 O O . MET A 1 312 ? 10.198 28.148 43.792 1.00 18.48 312 MET A O 1
ATOM 2244 N N . GLY A 1 313 ? 8.605 29.658 43.317 1.00 19.64 313 GLY A N 1
ATOM 2245 C CA . GLY A 1 313 ? 8.016 29.606 44.642 1.00 21.09 313 GLY A CA 1
ATOM 2246 C C . GLY A 1 313 ? 8.713 30.423 45.709 1.00 21.89 313 GLY A C 1
ATOM 2247 O O . GLY A 1 313 ? 8.494 30.189 46.877 1.00 22.98 313 GLY A O 1
ATOM 2248 N N . GLY A 1 314 ? 9.530 31.392 45.325 1.00 22.76 314 GLY A N 1
ATOM 2249 C CA . GLY A 1 314 ? 10.263 32.181 46.300 1.00 23.94 314 GLY A CA 1
ATOM 2250 C C . GLY A 1 314 ? 9.896 33.649 46.313 1.00 24.86 314 GLY A C 1
ATOM 2251 O O . GLY A 1 314 ? 8.912 34.072 45.709 1.00 24.76 314 GLY A O 1
ATOM 2252 N N . ARG A 1 315 ? 10.686 34.440 47.020 1.00 26.02 315 ARG A N 1
ATOM 2253 C CA . ARG A 1 315 ? 10.407 35.866 47.118 1.00 26.80 315 ARG A CA 1
ATOM 2254 C C . ARG A 1 315 ? 11.587 36.621 47.681 1.00 27.08 315 ARG A C 1
ATOM 2255 O O . ARG A 1 315 ? 12.422 36.044 48.367 1.00 26.70 315 ARG A O 1
ATOM 2263 N N . VAL A 1 316 ? 11.662 37.913 47.390 1.00 27.83 316 VAL A N 1
ATOM 2264 C CA . VAL A 1 316 ? 12.714 38.714 47.981 1.00 29.21 316 VAL A CA 1
ATOM 2265 C C . VAL A 1 316 ? 12.277 39.000 49.407 1.00 29.59 316 VAL A C 1
ATOM 2266 O O . VAL A 1 316 ? 11.212 39.562 49.650 1.00 29.34 316 VAL A O 1
ATOM 227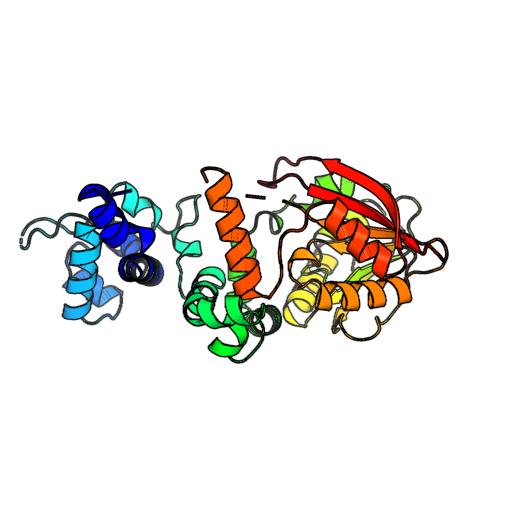0 N N . ARG A 1 317 ? 13.086 38.564 50.356 1.00 30.49 317 ARG A N 1
ATOM 2271 C CA . ARG A 1 317 ? 12.761 38.786 51.748 1.00 31.45 317 ARG A CA 1
ATOM 2272 C C . ARG A 1 317 ? 13.503 40.007 52.269 1.00 32.02 317 ARG A C 1
ATOM 2273 O O . ARG A 1 317 ? 14.635 40.269 51.863 1.00 32.24 317 ARG A O 1
ATOM 2281 N N . THR A 1 318 ? 12.856 40.770 53.144 1.00 32.78 318 THR A N 1
ATOM 2282 C CA . THR A 1 318 ? 13.518 41.889 53.796 1.00 33.31 318 THR A CA 1
ATOM 2283 C C . THR A 1 318 ? 14.501 41.276 54.795 1.00 33.74 318 THR A C 1
ATOM 2284 O O . THR A 1 318 ? 14.493 40.064 55.015 1.00 33.06 318 THR A O 1
ATOM 2288 N N . ARG A 1 319 ? 15.318 42.101 55.424 1.00 34.10 319 ARG A N 1
ATOM 2289 C CA . ARG A 1 319 ? 16.321 41.656 56.402 1.00 34.84 319 ARG A CA 1
ATOM 2290 C C . ARG A 1 319 ? 15.650 40.833 57.507 1.00 34.90 319 ARG A C 1
ATOM 2291 O O . ARG A 1 319 ? 15.936 39.628 57.655 1.00 35.06 31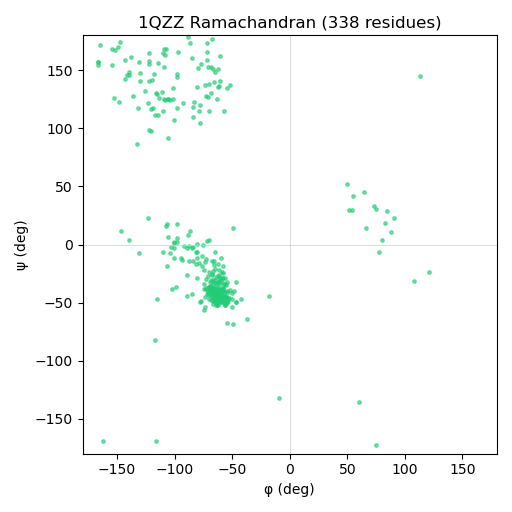9 ARG A O 1
ATOM 2299 N N . ASP A 1 320 ? 14.827 41.475 58.326 1.00 34.89 320 ASP A N 1
ATOM 2300 C CA . ASP A 1 320 ? 14.14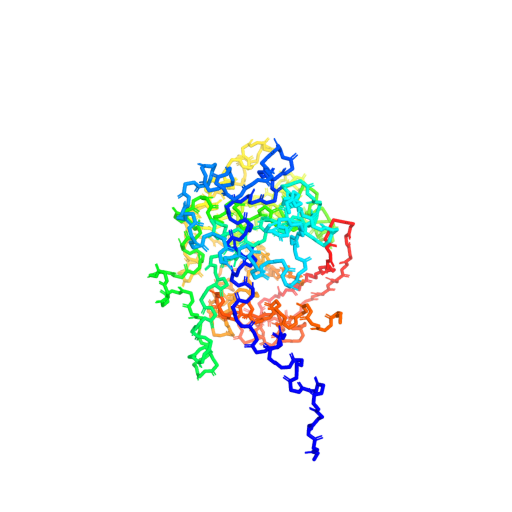0 40.835 59.442 1.00 34.76 320 ASP A CA 1
ATOM 2301 C C . ASP A 1 320 ? 13.587 39.461 59.088 1.00 33.67 320 ASP A C 1
ATOM 2302 O O . ASP A 1 320 ? 13.762 38.505 59.842 1.00 33.83 320 ASP A O 1
ATOM 2307 N N . GLU A 1 321 ? 12.913 39.374 57.947 1.00 32.50 321 GLU A N 1
ATOM 2308 C CA . GLU A 1 321 ? 12.326 38.120 57.487 1.00 31.77 321 GLU A CA 1
ATOM 2309 C C . GLU A 1 321 ? 13.346 36.972 57.402 1.00 31.07 321 GLU A C 1
ATOM 2310 O O . GLU A 1 321 ? 13.037 35.828 57.757 1.00 30.98 321 GLU A O 1
ATOM 2316 N N . VAL A 1 322 ? 14.557 37.273 56.944 1.00 30.26 322 VAL A N 1
ATOM 2317 C CA . VAL A 1 322 ? 15.579 36.239 56.841 1.00 30.01 322 VAL A CA 1
ATOM 2318 C C . VAL A 1 322 ? 16.091 35.916 58.231 1.00 29.59 322 VAL A C 1
ATOM 2319 O O . VAL A 1 322 ? 16.409 34.775 58.530 1.00 29.18 322 VAL A O 1
ATOM 2323 N N . VAL A 1 323 ? 16.132 36.936 59.082 1.00 30.00 323 VAL A N 1
ATOM 2324 C CA . VAL A 1 323 ? 16.583 36.778 60.457 1.00 29.86 323 VAL A CA 1
ATOM 2325 C C . VAL A 1 323 ? 15.664 35.834 61.226 1.00 29.96 323 VAL A C 1
ATOM 2326 O O . VAL A 1 323 ? 16.124 34.927 61.913 1.00 29.59 323 VAL A O 1
ATOM 2330 N N . ASP A 1 324 ? 14.360 36.040 61.086 1.00 30.59 324 ASP A N 1
ATOM 2331 C CA . ASP A 1 324 ? 13.374 35.188 61.739 1.00 31.09 324 ASP A CA 1
ATOM 2332 C C . ASP A 1 324 ? 13.409 33.782 61.154 1.00 30.94 324 ASP A C 1
ATOM 2333 O O . ASP A 1 324 ? 13.264 32.786 61.872 1.00 30.70 324 ASP A O 1
ATOM 2338 N N . LEU A 1 325 ? 13.618 33.697 59.842 1.00 30.84 325 LEU A N 1
ATOM 2339 C CA . LEU A 1 325 ? 13.693 32.401 59.194 1.00 30.46 325 LEU A CA 1
ATOM 2340 C C . LEU A 1 325 ? 14.937 31.686 59.699 1.00 30.05 325 LEU A C 1
ATOM 2341 O O . LEU A 1 325 ? 14.908 30.485 59.979 1.00 29.15 325 LEU A O 1
ATOM 2346 N N . ALA A 1 326 ? 16.029 32.433 59.828 1.00 29.76 326 ALA A N 1
ATOM 2347 C CA . ALA A 1 326 ? 17.262 31.853 60.335 1.00 29.94 326 ALA A CA 1
ATOM 2348 C C . ALA A 1 326 ? 17.073 31.467 61.795 1.00 30.11 326 ALA A C 1
ATOM 2349 O O . ALA A 1 326 ? 17.524 30.406 62.228 1.00 29.83 326 ALA A O 1
ATOM 2351 N N . GLY A 1 327 ? 16.403 32.334 62.553 1.00 30.56 327 GLY A N 1
ATOM 2352 C CA . GLY A 1 327 ? 16.124 32.058 63.953 1.00 30.96 327 GLY A CA 1
ATOM 2353 C C . GLY A 1 327 ? 15.427 30.722 64.106 1.00 31.13 327 GLY A C 1
ATOM 2354 O O . GLY A 1 327 ? 15.741 29.946 65.003 1.00 31.60 327 GLY A O 1
ATOM 2355 N N . SER A 1 328 ? 14.491 30.436 63.208 1.00 31.19 328 SER A N 1
ATOM 2356 C CA . SER A 1 328 ? 13.753 29.173 63.252 1.00 31.42 328 SER A CA 1
ATOM 2357 C C . SER A 1 328 ? 14.599 27.982 62.820 1.00 31.15 328 SER A C 1
ATOM 2358 O O . SER A 1 328 ? 14.199 26.830 62.992 1.00 30.94 328 SER A O 1
ATOM 2361 N N . ALA A 1 329 ? 15.761 28.271 62.240 1.00 30.80 329 ALA A N 1
ATOM 2362 C CA . ALA A 1 329 ? 16.700 27.231 61.845 1.00 30.64 329 ALA A CA 1
ATOM 2363 C C . ALA A 1 329 ? 17.781 27.067 62.910 1.00 30.40 329 ALA A C 1
ATOM 2364 O O . ALA A 1 329 ? 18.725 26.312 62.731 1.00 30.52 329 ALA A O 1
ATOM 2366 N N . GLY A 1 330 ? 17.640 27.768 64.029 1.00 30.37 330 GLY A N 1
ATOM 2367 C CA . GLY A 1 330 ? 18.604 27.634 65.104 1.00 30.02 330 GLY A CA 1
ATOM 2368 C C . GLY A 1 330 ? 19.808 28.530 64.901 1.00 30.22 330 GLY A C 1
ATOM 2369 O O . GLY A 1 330 ? 20.909 28.230 65.375 1.00 30.34 330 GLY A O 1
ATOM 2370 N N . LEU A 1 331 ? 19.592 29.648 64.216 1.00 29.58 331 LEU A N 1
ATOM 2371 C CA . LEU A 1 331 ? 20.662 30.596 63.942 1.00 29.39 331 LEU A CA 1
ATOM 2372 C C . LEU A 1 331 ? 20.363 31.936 64.589 1.00 29.21 331 LEU A C 1
ATOM 2373 O O . LEU A 1 331 ? 19.207 32.330 64.690 1.00 29.08 331 LEU A O 1
ATOM 2378 N N . ALA A 1 332 ? 21.408 32.636 65.019 1.00 29.02 332 ALA A N 1
ATOM 2379 C CA . ALA A 1 332 ? 21.246 33.961 65.603 1.00 28.80 332 ALA A CA 1
ATOM 2380 C C . ALA A 1 332 ? 22.084 34.942 64.794 1.00 28.77 332 ALA A C 1
ATOM 2381 O O . ALA A 1 332 ? 23.196 34.612 64.384 1.00 28.47 332 ALA A O 1
ATOM 2383 N N . LEU A 1 333 ? 21.557 36.140 64.560 1.00 28.62 333 LEU A N 1
ATOM 2384 C CA . LEU A 1 333 ? 22.288 37.145 63.793 1.00 28.87 333 LEU A CA 1
ATOM 2385 C C . LEU A 1 333 ? 23.583 37.560 64.493 1.00 28.81 333 LEU A C 1
ATOM 2386 O O . LEU A 1 333 ? 23.566 37.954 65.649 1.00 28.95 333 LEU A O 1
ATOM 2391 N N . ALA A 1 334 ? 24.707 37.449 63.795 1.00 29.08 334 ALA A N 1
ATOM 2392 C CA . ALA A 1 334 ? 25.994 37.820 64.374 1.00 29.36 334 ALA A CA 1
ATOM 2393 C C . ALA A 1 334 ? 26.445 39.175 63.858 1.00 29.69 334 ALA A C 1
ATOM 2394 O O . ALA A 1 334 ? 27.034 39.964 64.596 1.00 29.67 334 ALA A O 1
ATOM 2396 N N . SER A 1 335 ? 26.184 39.427 62.581 1.00 29.83 335 SER A N 1
ATOM 2397 C CA . SER A 1 335 ? 26.514 40.703 61.975 1.00 30.33 335 SER A CA 1
ATOM 2398 C C . SER A 1 335 ? 25.827 40.842 60.626 1.00 31.02 335 SER A C 1
ATOM 2399 O O . SER A 1 335 ? 25.453 39.851 59.994 1.00 30.72 335 SER A O 1
ATOM 2402 N N . GLU A 1 336 ? 25.655 42.084 60.198 1.00 31.82 336 GLU A N 1
ATOM 2403 C CA . GLU A 1 336 ? 25.003 42.372 58.934 1.00 33.13 336 GLU A CA 1
ATOM 2404 C C . GLU A 1 336 ? 25.726 43.504 58.213 1.00 33.24 336 GLU A C 1
ATOM 2405 O O . GLU A 1 336 ? 26.282 44.401 58.850 1.00 33.56 336 GLU A O 1
ATOM 2411 N N . ARG A 1 337 ? 25.750 43.440 56.886 1.00 33.68 337 ARG A N 1
ATOM 2412 C CA . ARG A 1 337 ? 26.384 44.471 56.080 1.00 34.17 337 ARG A CA 1
ATOM 2413 C C . ARG A 1 337 ? 25.740 44.565 54.713 1.00 34.34 337 ARG A C 1
ATOM 2414 O O . ARG A 1 337 ? 25.622 43.568 54.007 1.00 33.93 337 ARG A O 1
ATOM 2422 N N . THR A 1 338 ? 25.307 45.764 54.344 1.00 34.83 338 THR A N 1
ATOM 2423 C CA . THR A 1 338 ? 24.830 45.988 52.987 1.00 35.13 338 THR A CA 1
ATOM 2424 C C . THR A 1 338 ? 25.705 47.054 52.357 1.00 35.59 338 THR A C 1
ATOM 2425 O O . THR A 1 338 ? 26.125 47.999 53.018 1.00 35.39 338 THR A O 1
ATOM 2429 N N . SER A 1 339 ? 25.998 46.881 51.079 1.00 36.45 339 SER A N 1
ATOM 2430 C CA . SER A 1 339 ? 26.877 47.790 50.370 1.00 37.65 339 SER A CA 1
ATOM 2431 C C . SER A 1 339 ? 26.493 47.780 48.910 1.00 38.09 339 SER A C 1
ATOM 2432 O O . SER A 1 339 ? 25.731 46.924 48.469 1.00 38.34 339 SER A O 1
ATOM 2435 N N . GLY A 1 340 ? 27.018 48.732 48.157 1.00 38.78 340 GLY A N 1
ATOM 2436 C CA . GLY A 1 340 ? 26.701 48.814 46.750 1.00 39.45 340 GLY A CA 1
ATOM 2437 C C . GLY A 1 340 ? 27.869 48.385 45.886 1.00 40.19 340 GLY A C 1
ATOM 2438 O O . GLY A 1 340 ? 28.992 48.201 46.368 1.00 39.63 340 GLY A O 1
ATOM 2439 N N . SER A 1 341 ? 27.589 48.202 44.602 1.00 40.85 341 SER A N 1
ATOM 2440 C CA . SER A 1 341 ? 28.618 47.880 43.637 1.00 41.76 341 SER A CA 1
ATOM 2441 C C . SER A 1 341 ? 28.366 48.693 42.385 1.00 42.40 341 SER A C 1
ATOM 2442 O O . SER A 1 341 ? 27.270 49.211 42.157 1.00 42.25 341 SER A O 1
ATOM 2445 N N . THR A 1 342 ? 29.402 48.808 41.575 1.00 43.22 342 THR A N 1
ATOM 2446 C CA . THR A 1 342 ? 29.297 49.506 40.321 1.00 44.05 342 THR A CA 1
ATOM 2447 C C . THR A 1 342 ? 28.651 48.551 39.320 1.00 44.12 342 THR A C 1
ATOM 2448 O O . THR A 1 342 ? 27.966 48.989 38.393 1.00 44.03 342 THR A O 1
ATOM 2452 N N . THR A 1 343 ? 28.861 47.249 39.526 1.00 44.10 343 THR A N 1
ATOM 2453 C CA . THR A 1 343 ? 28.319 46.230 38.625 1.00 44.31 343 THR A CA 1
ATOM 2454 C C . THR A 1 343 ? 26.812 46.012 38.785 1.00 44.10 343 THR A C 1
ATOM 2455 O O . THR A 1 343 ? 26.059 46.172 37.829 1.00 44.12 343 THR A O 1
ATOM 2459 N N . LEU A 1 344 ? 26.386 45.684 40.001 1.00 43.80 344 LEU A N 1
ATOM 2460 C CA . LEU A 1 344 ? 24.999 45.340 40.299 1.00 43.54 344 LEU A CA 1
ATOM 2461 C C . LEU A 1 344 ? 24.012 46.512 40.306 1.00 43.24 344 LEU A C 1
ATOM 2462 O O . LEU A 1 344 ? 24.305 47.572 40.860 1.00 43.18 344 LEU A O 1
ATOM 2467 N N . PRO A 1 345 ? 22.833 46.301 39.715 1.00 42.90 345 PRO A N 1
ATOM 2468 C CA . PRO A 1 345 ? 21.763 47.313 39.691 1.00 42.24 345 PRO A CA 1
ATOM 2469 C C . PRO A 1 345 ? 21.064 47.410 41.046 1.00 41.58 345 PRO A C 1
ATOM 2470 O O . PRO A 1 345 ? 20.126 48.201 41.221 1.00 41.39 345 PRO A O 1
ATOM 2474 N N . PHE A 1 346 ? 21.504 46.594 41.996 1.00 40.37 346 PHE A N 1
ATOM 2475 C CA . PHE A 1 346 ? 20.895 46.574 43.318 1.00 39.32 346 PHE A CA 1
ATOM 2476 C C . PHE A 1 346 ? 21.998 46.407 44.340 1.00 38.47 346 PHE A C 1
ATOM 2477 O O . PHE A 1 346 ? 22.985 45.731 44.072 1.00 38.19 346 PHE A O 1
ATOM 2485 N N . ASP A 1 347 ? 21.843 47.027 45.504 1.00 37.30 347 ASP A N 1
ATOM 2486 C CA . ASP A 1 347 ? 22.824 46.853 46.557 1.00 36.39 347 ASP A CA 1
ATOM 2487 C C . ASP A 1 347 ? 22.725 45.419 47.053 1.00 35.35 347 ASP A C 1
ATOM 2488 O O . ASP A 1 347 ? 21.656 44.793 46.981 1.00 35.34 347 ASP A O 1
ATOM 2493 N N . PHE A 1 348 ? 23.831 44.901 47.573 1.00 33.66 348 PHE A N 1
ATOM 2494 C CA . PHE A 1 348 ? 23.823 43.572 48.151 1.00 31.95 348 PHE A CA 1
ATOM 2495 C C . PHE A 1 348 ? 23.987 43.650 49.671 1.00 31.14 348 PHE A C 1
ATOM 2496 O O . PHE A 1 348 ? 24.412 44.672 50.231 1.00 30.38 348 PHE A O 1
ATOM 2504 N N . SER A 1 349 ? 23.681 42.528 50.315 1.00 29.52 349 SER A N 1
ATOM 2505 C CA . SER A 1 349 ? 23.781 42.397 51.754 1.00 28.02 349 SER A CA 1
ATOM 2506 C C . SER A 1 349 ? 24.262 41.005 52.191 1.00 26.69 349 SER A C 1
ATOM 2507 O O . SER A 1 349 ? 23.904 40.002 51.568 1.00 25.63 349 SER A O 1
ATOM 2510 N N . ILE A 1 350 ? 25.093 40.970 53.244 1.00 25.57 350 ILE A N 1
ATOM 2511 C CA . ILE A 1 350 ? 25.574 39.725 53.859 1.00 24.12 350 ILE A CA 1
ATOM 2512 C C . ILE A 1 350 ? 25.128 39.566 55.314 1.00 24.08 350 ILE A C 1
ATOM 2513 O O . ILE A 1 350 ? 25.567 40.308 56.192 1.00 23.99 350 ILE A O 1
ATOM 2518 N N . LEU A 1 351 ? 24.251 38.597 55.559 1.00 23.47 351 LEU A N 1
ATOM 2519 C CA . LEU A 1 351 ? 23.795 38.287 56.910 1.00 23.41 351 LEU A CA 1
ATOM 2520 C C . LEU A 1 351 ? 24.694 37.192 57.472 1.00 23.21 351 LEU A C 1
ATOM 2521 O O . LEU A 1 351 ? 24.802 36.116 56.887 1.00 22.99 351 LEU A O 1
ATOM 2526 N N . GLU A 1 352 ? 25.343 37.460 58.597 1.00 22.96 352 GLU A N 1
ATOM 2527 C CA . GLU A 1 352 ? 26.219 36.470 59.196 1.00 23.03 352 GLU A CA 1
ATOM 2528 C C . GLU A 1 352 ? 25.612 35.898 60.471 1.00 23.09 352 GLU A C 1
ATOM 2529 O O . GLU A 1 352 ? 25.271 36.634 61.399 1.00 22.47 352 GLU A O 1
ATOM 2535 N N . PHE A 1 353 ? 25.489 34.576 60.506 1.00 23.05 353 PHE A N 1
ATOM 2536 C CA . PHE A 1 353 ? 24.831 33.894 61.609 1.00 23.23 353 PHE A CA 1
ATOM 2537 C C . PHE A 1 353 ? 25.734 32.873 62.301 1.00 24.08 353 PHE A C 1
ATOM 2538 O O . PHE A 1 353 ? 26.649 32.339 61.694 1.00 23.42 353 PHE A O 1
ATOM 2546 N N . THR A 1 354 ? 25.440 32.589 63.567 1.00 25.31 354 THR A N 1
ATOM 2547 C CA . THR A 1 354 ? 26.105 31.535 64.314 1.00 27.09 354 THR A CA 1
ATOM 2548 C C . THR A 1 354 ? 25.026 30.578 64.772 1.00 28.38 354 THR A C 1
ATOM 2549 O O . THR A 1 354 ? 23.861 30.952 64.857 1.00 27.83 354 THR A O 1
ATOM 2553 N N . ALA A 1 355 ? 25.409 29.344 65.075 1.00 30.66 355 ALA A N 1
ATOM 2554 C CA . ALA A 1 355 ? 24.458 28.380 65.620 1.00 33.25 355 ALA A CA 1
ATOM 2555 C C . ALA A 1 355 ? 24.156 28.848 67.041 1.00 34.98 355 ALA A C 1
ATOM 2556 O O . ALA A 1 355 ? 25.076 29.060 67.816 1.00 34.73 355 ALA A O 1
ATOM 2558 N N . VAL A 1 356 ? 22.886 29.023 67.399 1.00 37.66 356 VAL A N 1
ATOM 2559 C CA . VAL A 1 356 ? 22.583 29.560 68.733 1.00 40.36 356 VAL A CA 1
ATOM 2560 C C . VAL A 1 356 ? 22.844 28.483 69.796 1.00 41.65 356 VAL A C 1
ATOM 2561 O O . VAL A 1 356 ? 22.928 28.792 70.989 1.00 42.05 356 VAL A O 1
ATOM 2565 N N . SER A 1 357 ? 22.968 27.257 69.333 1.00 43.25 357 SER A N 1
ATOM 2566 C CA . SER A 1 357 ? 23.309 26.128 70.171 1.00 44.96 357 SER A CA 1
ATOM 2567 C C . SER A 1 357 ? 24.633 25.605 69.648 1.00 45.56 357 SER A C 1
ATOM 2568 O O . SER A 1 357 ? 24.667 24.525 69.053 1.00 46.42 357 SER A O 1
#

Sequence (340 aa):
LEPTDQDLDVLLKNLGNLVTPMALRVAATLRLVDHLLAGADTLAGLADRTDTHPQALSRLVRHLTVVGVLEGGEKGRPLRPTRLGMLLADGHPAQQRAWLDLNGAVSHADLAFTGLLDVVRTGRPAYAGRYGRPFWEDLSADVALADSFDALMSCDEDLAYEAPADAYDWSAVRHVLDVGGGNGGMLAAIALRAPHLRGTLVELAGPAERARRRFADAGLADRVTVAEGDFFKPLPVTADVVLLSFVLLNWSDEDALTILRGCVRALEPGGRLLVLDRADRFFSTLLDLRMLTFMGGRVRTRDEVVDLAGSAGLALASERTSGSTTLPFDFSILEFTAVS

GO terms:
  GO:0016831 carboxy-lyase activity (F, IDA)

Nearest PDB structures (foldseek):
  1qzz-assembly1_A  TM=1.003E+00  e=3.859E-66  Streptomyces purpurascens
  7phf-assembly2_C  TM=8.457E-01  e=6.542E-42  Streptomyces peucetius
  7phf-assembly1_A  TM=8.342E-01  e=2.727E-41  Streptomyces peucetius
  5jr3-assembly1_A  TM=8.467E-01  e=2.189E-41  Streptomyces peucetius
  7pga-assembly2_D  TM=8.459E-01  e=1.416E-40  Streptomyces peucetius

Foldseek 3Di:
DDDDVVNVVCCDVPVVDPPVLLLVLVCLQQLLQQQVVVPAFALVSSCVSSVHDSVVSVVSLVVCCVVQQWHFPPCPGTIHGGPNVCCSHCDDPLNVSLCSHCLEQNVVLVVLCVVVVVCVVPLAASRCVPVVDASQVVCQVDVSHVVSVLVNALCNDDCNQLVVLVVDDCAPFAEEEEEQCQLCSNVLSNCVVHVRHAYEYEHANRSLVNNCVVCVVSVNCVRYHYDYDDLLDQDDAAGLEYEAEANQQLAALVSSLSSLLSNLVRHDANGKYKYKHWVVVVVQVVVQSSSSHRRSGGDDDPVSVQVSNVSSQKHFDDKDWADDPRHPTIMMMTIIHRND

B-factor: mean 21.68, std 8.59, range [5.89, 54.73]

Solvent-accessible surface area: 18089 Å² total; per-residue (Å²): 232,157,103,74,128,139,71,96,61,76,87,118,143,91,137,53,30,131,102,22,49,68,8,26,31,52,1,0,34,40,91,0,1,29,50,11,90,87,50,3,70,79,56,71,12,0,4,102,122,19,137,36,117,74,117,52,6,24,145,30,12,136,56,0,49,124,60,28,5,2,66,24,34,100,186,96,156,74,11,142,10,24,221,92,0,76,59,5,17,85,70,70,119,44,81,62,18,36,68,25,15,41,104,7,3,5,0,36,0,13,34,1,54,109,25,58,110,87,2,108,179,81,39,182,52,15,2,39,79,116,56,68,96,62,2,71,90,12,7,19,70,54,88,70,14,3,71,31,27,37,60,22,60,25,27,63,108,138,110,2,37,64,28,1,1,99,30,21,102,8,95,86,20,155,38,0,0,1,0,11,15,23,31,0,8,6,0,9,7,0,0,106,92,7,86,159,2,115,2,12,0,2,20,56,55,14,19,0,109,56,0,104,178,75,2,62,114,40,59,2,64,111,26,4,75,27,28,101,29,60,32,79,126,122,26,79,53,70,0,17,4,0,2,0,14,38,7,3,29,18,42,30,57,125,52,0,35,55,1,0,132,18,0,36,198,5,18,48,139,71,6,85,0,0,1,0,19,107,110,115,195,115,126,67,79,58,92,54,72,47,13,43,0,8,16,5,1,73,56,17,69,105,101,61,11,41,98,22,0,40,62,10,30,4,40,81,51,36,57,89,54,51,41,31,141,45,13,113,66,87,1,8,3,7,18,0,33,43,101,133

CATH classification: 1.10.10.10 (+2 more: 1.10.287.1350, 3.40.50.150)

Secondary structure (DSSP, 8-state):
----HHHHHHIIIIIT--HHHHHHHHHHHTTHHHHHHTT--SHHHHHHHHT--HHHHHHHHHHHHHTTSEE-----PPPEE-TTGGGGSTT-TT-HHHHH-TTSHHHHHHGGGGGHHHHHHHS--SHHHHHSS-HHHHHHH-HHHHHHHHHT-GGGSTTTTHHHHHTS--TT--EEEEET-TTSHHHHHHHHH-TT-EEEEEE-HHHHHHHHHHHHHTT-TTTEEEEE--TTSPPS--EEEEEEES-GGGS-HHHHHHHHHHHHHHEEEEEEEEEEE--HHHHHHHHHHHHHHHHS--PPPHHHHHHHHHTTTEEEEEEEEE--SS-SS-EEEEEEEE--